Protein AF-A0A9W8HPH6-F1 (afdb_monomer)

Organism: NCBI:txid2761395

Mean predicted aligned error: 12.64 Å

pLDDT: mean 77.54, std 10.83, range [49.69, 93.5]

Nearest PDB structures (foldseek):
  8zah-assembly2_B  TM=8.962E-01  e=8.261E-02  Campylobacter jejuni
  8zak-assembly1_A  TM=8.681E-01  e=7.835E-02  Campylobacter jejuni
  8zak-assembly2_B  TM=8.992E-01  e=1.330E-01  Campylobacter jejuni
  8ts1-assembly1_A  TM=4.614E-01  e=6.340E-02  Homo sapiens
  6r2g-assembly1_A  TM=6.685E-01  e=5.550E-01  Human immunodeficiency virus 1

Solvent-accessible surface area (backbone atoms only — not comparable to full-atom values): 11015 Å² total; per-residue (Å²): 120,67,65,60,54,55,52,54,46,52,53,50,50,52,52,49,52,50,52,42,51,47,58,75,72,51,75,70,81,84,48,49,68,61,51,54,50,49,54,54,52,52,50,53,51,46,51,50,53,62,65,57,54,69,62,55,60,52,55,52,54,54,50,60,71,70,59,82,80,49,82,71,63,46,55,61,51,49,53,58,48,49,54,53,50,52,50,52,52,54,51,52,53,51,47,54,50,47,52,55,52,48,53,50,38,51,53,53,44,53,52,52,50,50,52,49,52,51,50,50,50,51,52,51,47,57,53,47,52,55,52,50,54,53,51,63,64,44,48,63,57,50,53,52,54,54,63,72,68,46,101,64,89,49,93,80,66,75,72,99,78,55,72,69,56,45,54,52,52,51,51,47,53,52,50,51,52,52,47,52,50,52,50,52,51,50,48,42,55,70,70,64,79,111

Foldseek 3Di:
DLVVLVVLLVVLLVLLVVLLVCLVPDQCPPQVVVSVVSLVVSVVSLVVSLVVLPVVLVVVVVVLVVPPDDDVVNVVSVVVSVVSVVSSVVSNVSSVVSVVSSVVSVVSNVVSVVVVVVVVVVVVVLVVLVVVLVVVLCVVVVVLCVVVVDPDDDPQNPDDDPPVSVVVVVVVSVVVSVVSSVVSVVVCVVVVSD

InterPro domains:
  IPR002523 Mg2+ transporter protein, CorA-like/Zinc transport protein ZntB [PF01544] (3-179)
  IPR045861 CorA, cytoplasmic domain [SSF143865] (3-114)

Radius of gyration: 38.71 Å; Cα contacts (8 Å, |Δi|>4): 65; chains: 1; bounding box: 70×37×113 Å

Sequence (194 aa):
ATDGLGEAMRAVDGEVREVDALVMALPAHQNADRLLQRIGVARRRILALWQLLPGKPDAVRELWRCATGSSEQIEELSHRLADVCDHLASLAALAAHCEMVLARAHANYLAQLSLNATRLNMRVRVFSNRWLVLVALMLPMHFITLAFGQNIVVPWNTHEEDRGRLAVAWLGIMGCLLGAFSLALLLARYLRFV

Structure (mmCIF, N/CA/C/O backbone):
data_AF-A0A9W8HPH6-F1
#
_entry.id   AF-A0A9W8HPH6-F1
#
loop_
_atom_site.group_PDB
_atom_site.id
_atom_site.type_symbol
_atom_site.label_atom_id
_atom_site.label_alt_id
_atom_site.label_comp_id
_atom_site.label_asym_id
_atom_site.label_entity_id
_atom_site.label_seq_id
_atom_site.pdbx_PDB_ins_code
_atom_site.Cartn_x
_atom_site.Cartn_y
_atom_site.Cartn_z
_atom_site.occupancy
_atom_site.B_iso_or_equiv
_atom_site.auth_seq_id
_atom_site.auth_comp_id
_atom_site.auth_asym_id
_atom_site.auth_atom_id
_atom_site.pdbx_PDB_model_num
ATOM 1 N N . ALA A 1 1 ? -28.326 0.839 31.499 1.00 51.53 1 ALA A N 1
ATOM 2 C CA . ALA A 1 1 ? -27.120 1.562 31.017 1.00 51.53 1 ALA A CA 1
ATOM 3 C C . ALA A 1 1 ? -26.047 0.610 30.474 1.00 51.53 1 ALA A C 1
ATOM 5 O O . ALA A 1 1 ? -25.388 0.953 29.501 1.00 51.53 1 ALA A O 1
ATOM 6 N N . THR A 1 2 ? -25.884 -0.578 31.062 1.00 58.09 2 THR A N 1
ATOM 7 C CA . THR A 1 2 ? -25.030 -1.677 30.569 1.00 58.09 2 THR A CA 1
ATOM 8 C C . THR A 1 2 ? -25.463 -2.228 29.206 1.00 58.09 2 THR A C 1
ATOM 10 O O . THR A 1 2 ? -24.599 -2.493 28.374 1.00 58.09 2 THR A O 1
ATOM 13 N N . ASP A 1 3 ? -26.768 -2.287 28.921 1.00 65.00 3 ASP A N 1
ATOM 14 C CA . ASP A 1 3 ? -27.282 -2.780 27.629 1.00 65.00 3 ASP A CA 1
ATOM 15 C C . ASP A 1 3 ? -26.784 -1.972 26.422 1.00 65.00 3 ASP A C 1
ATOM 17 O O . ASP A 1 3 ? -26.419 -2.545 25.395 1.00 65.00 3 ASP A O 1
ATOM 21 N N . GLY A 1 4 ? -26.657 -0.647 26.568 1.00 76.19 4 GLY A N 1
ATOM 22 C CA . GLY A 1 4 ? -26.121 0.220 25.511 1.00 76.19 4 GLY A CA 1
ATOM 23 C C . GLY A 1 4 ? -24.633 -0.018 25.229 1.00 76.19 4 GLY A C 1
ATOM 24 O O . GLY A 1 4 ? -24.178 0.174 24.104 1.00 76.19 4 GLY A O 1
ATOM 25 N N . LEU A 1 5 ? -23.871 -0.490 26.224 1.00 71.56 5 LEU A N 1
ATOM 26 C CA . LEU A 1 5 ? -22.466 -0.867 26.050 1.00 71.56 5 LEU A CA 1
ATOM 27 C C . LEU A 1 5 ? -22.349 -2.174 25.256 1.00 71.56 5 LEU A C 1
ATOM 29 O O . LEU A 1 5 ? -21.481 -2.300 24.395 1.00 71.56 5 LEU A O 1
ATOM 33 N N . GLY A 1 6 ? -23.254 -3.122 25.514 1.00 78.94 6 GLY A N 1
ATOM 34 C CA . GLY A 1 6 ? -23.345 -4.371 24.762 1.00 78.94 6 GLY A CA 1
ATOM 35 C C . GLY A 1 6 ? -23.735 -4.150 23.301 1.00 78.94 6 GLY A C 1
ATOM 36 O O . GLY A 1 6 ? -23.149 -4.760 22.409 1.00 78.94 6 GLY A O 1
ATOM 37 N N . GLU A 1 7 ? -24.678 -3.247 23.035 1.00 82.75 7 GLU A N 1
ATOM 38 C CA . GLU A 1 7 ? -25.075 -2.894 21.668 1.00 82.75 7 GLU A CA 1
ATOM 39 C C . GLU A 1 7 ? -23.958 -2.160 20.911 1.00 82.75 7 GLU A C 1
ATOM 41 O O . GLU A 1 7 ? -23.620 -2.545 19.789 1.00 82.75 7 GLU A O 1
ATOM 46 N N . ALA A 1 8 ? -23.298 -1.189 21.553 1.00 77.19 8 ALA A N 1
ATOM 47 C CA . ALA A 1 8 ? -22.132 -0.509 20.987 1.00 77.19 8 ALA A CA 1
ATOM 48 C C . ALA A 1 8 ? -20.983 -1.484 20.683 1.00 77.19 8 ALA A C 1
ATOM 50 O O . ALA A 1 8 ? -20.334 -1.380 19.644 1.00 77.19 8 ALA A O 1
ATOM 51 N N . MET A 1 9 ? -20.756 -2.465 21.559 1.00 78.12 9 MET A N 1
ATOM 52 C CA . MET A 1 9 ? -19.730 -3.482 21.360 1.00 78.12 9 MET A CA 1
ATOM 53 C C . MET A 1 9 ? -20.052 -4.410 20.180 1.00 78.12 9 MET A C 1
ATOM 55 O O . MET A 1 9 ? -19.173 -4.689 19.370 1.00 78.12 9 MET A O 1
ATOM 59 N N . ARG A 1 10 ? -21.308 -4.853 20.031 1.00 82.38 10 ARG A N 1
ATOM 60 C CA . ARG A 1 10 ? -21.727 -5.670 18.875 1.00 82.38 10 ARG A CA 1
ATOM 61 C C . ARG A 1 10 ? -21.599 -4.911 17.556 1.00 82.38 10 ARG A C 1
ATOM 63 O O . ARG A 1 10 ? -21.202 -5.502 16.555 1.00 82.38 10 ARG A O 1
ATOM 70 N N . ALA A 1 11 ? -21.896 -3.611 17.557 1.00 83.44 11 ALA A N 1
ATOM 71 C CA . ALA A 1 11 ? -21.682 -2.763 16.389 1.00 83.44 11 ALA A CA 1
ATOM 72 C C . ALA A 1 11 ? -20.192 -2.700 16.009 1.00 83.44 11 ALA A C 1
ATOM 74 O O . ALA A 1 11 ? -19.845 -2.861 14.840 1.00 83.44 11 ALA A O 1
ATOM 75 N N . VAL A 1 12 ? -19.306 -2.542 16.998 1.00 79.56 12 VAL A N 1
ATOM 76 C CA . VAL A 1 12 ? -17.851 -2.533 16.783 1.00 79.56 12 VAL A CA 1
ATOM 77 C C . VAL A 1 12 ? -17.328 -3.897 16.312 1.00 79.56 12 VAL A C 1
ATOM 79 O O . VAL A 1 12 ? -16.526 -3.937 15.384 1.00 79.56 12 VAL A O 1
ATOM 82 N N . ASP A 1 13 ? -17.805 -5.010 16.872 1.00 80.50 13 ASP A N 1
ATOM 83 C CA . ASP A 1 13 ? -17.456 -6.372 16.427 1.00 80.50 13 ASP A CA 1
ATOM 84 C C . ASP A 1 13 ? -17.864 -6.611 14.958 1.00 80.50 13 ASP A C 1
ATOM 86 O O . ASP A 1 13 ? -17.090 -7.147 14.162 1.00 80.50 13 ASP A O 1
ATOM 90 N N . GLY A 1 14 ? -19.049 -6.132 14.562 1.00 82.75 14 GLY A N 1
ATOM 91 C CA . GLY A 1 14 ? -19.503 -6.146 13.170 1.00 82.75 14 GLY A CA 1
ATOM 92 C C . GLY A 1 14 ? -18.582 -5.359 12.232 1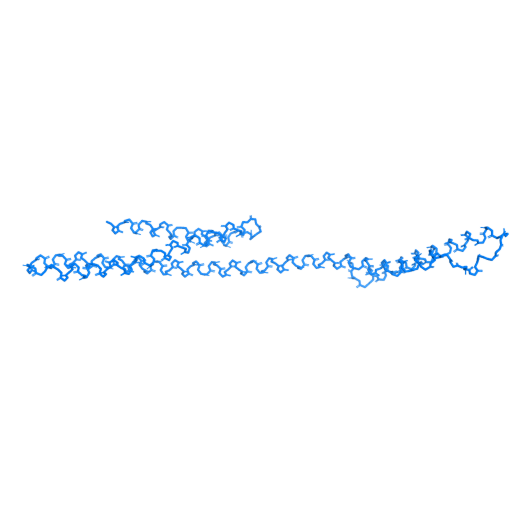.00 82.75 14 GLY A C 1
ATOM 93 O O . GLY A 1 14 ? -18.171 -5.879 11.194 1.00 82.75 14 GLY A O 1
ATOM 94 N N . GLU A 1 15 ? -18.197 -4.140 12.617 1.00 80.12 15 GLU A N 1
ATOM 95 C CA . GLU A 1 15 ? -17.267 -3.312 11.837 1.00 80.12 15 GLU A CA 1
ATOM 96 C C . GLU A 1 15 ? -15.873 -3.943 11.721 1.00 80.12 15 GLU A C 1
ATOM 98 O O . GLU A 1 15 ? -15.265 -3.902 10.651 1.00 80.12 15 GLU A O 1
ATOM 103 N N . VAL A 1 16 ? -15.357 -4.551 12.793 1.00 80.56 16 VAL A N 1
ATOM 104 C CA . VAL A 1 16 ? -14.044 -5.219 12.787 1.00 80.56 16 VAL A CA 1
ATOM 105 C C . VAL A 1 16 ? -14.044 -6.420 11.845 1.00 80.56 16 VAL A C 1
ATOM 107 O O . VAL A 1 16 ? -13.096 -6.582 11.073 1.00 80.56 16 VAL A O 1
ATOM 110 N N . ARG A 1 17 ? -15.113 -7.226 11.843 1.00 79.69 17 ARG A N 1
ATOM 111 C CA . ARG A 1 17 ? -15.261 -8.336 10.888 1.00 79.69 17 ARG A CA 1
ATOM 112 C C . ARG A 1 17 ? -15.381 -7.853 9.447 1.00 79.69 17 ARG A C 1
ATOM 114 O O . ARG A 1 17 ? -14.808 -8.471 8.554 1.00 79.69 17 ARG A O 1
ATOM 121 N N . GLU A 1 18 ? -16.086 -6.748 9.210 1.00 82.75 18 GLU A N 1
ATOM 122 C CA . GLU A 1 18 ? -16.172 -6.147 7.876 1.00 82.75 18 GLU A CA 1
ATOM 123 C C . GLU A 1 18 ? -14.789 -5.678 7.399 1.00 82.75 18 GLU A C 1
ATOM 125 O O . GLU A 1 18 ? -14.405 -5.935 6.260 1.00 82.75 18 GLU A O 1
ATOM 130 N N . VAL A 1 19 ? -14.006 -5.037 8.273 1.00 79.44 19 VAL A N 1
ATOM 131 C CA . VAL A 1 19 ? -12.631 -4.611 7.969 1.00 79.44 19 VAL A CA 1
ATOM 132 C C . VAL A 1 19 ? -11.732 -5.805 7.633 1.00 79.44 19 VAL A C 1
ATOM 134 O O . VAL A 1 19 ? -10.996 -5.735 6.649 1.00 79.44 19 VAL A O 1
ATOM 137 N N . ASP A 1 20 ? -11.807 -6.901 8.390 1.00 78.19 20 ASP A N 1
ATOM 138 C CA . ASP A 1 20 ? -11.024 -8.117 8.125 1.00 78.19 20 ASP A CA 1
ATOM 139 C C . ASP A 1 20 ? -11.407 -8.767 6.781 1.00 78.19 20 ASP A C 1
ATOM 141 O O . ASP A 1 20 ? -10.545 -9.073 5.951 1.00 78.19 20 ASP A O 1
ATOM 145 N N . ALA A 1 21 ? -12.709 -8.861 6.491 1.00 77.69 21 ALA A N 1
ATOM 146 C CA . ALA A 1 21 ? -13.209 -9.360 5.210 1.00 77.69 21 ALA A CA 1
ATOM 147 C C . ALA A 1 21 ? -12.771 -8.476 4.027 1.00 77.69 21 ALA A C 1
ATOM 149 O O . ALA A 1 21 ? -12.383 -8.986 2.974 1.00 77.69 21 ALA A O 1
ATOM 150 N N . LEU A 1 22 ? -12.780 -7.149 4.196 1.00 74.81 22 LEU A N 1
ATOM 151 C CA . LEU A 1 22 ? -12.329 -6.201 3.174 1.00 74.81 22 LEU A CA 1
ATOM 152 C C . LEU A 1 22 ? -10.825 -6.323 2.894 1.00 74.81 22 LEU A C 1
ATOM 154 O O . LEU A 1 22 ? -10.429 -6.233 1.732 1.00 74.81 22 LEU A O 1
ATOM 158 N N . VAL A 1 23 ? -9.996 -6.568 3.916 1.00 70.31 23 VAL A N 1
ATOM 159 C CA . VAL A 1 23 ? -8.553 -6.832 3.743 1.00 70.31 23 VAL A CA 1
ATOM 160 C C . VAL A 1 23 ? -8.313 -8.123 2.949 1.00 70.31 23 VAL A C 1
ATOM 162 O O . VAL A 1 23 ? -7.359 -8.194 2.174 1.00 70.31 23 VAL A O 1
ATOM 165 N N . MET A 1 24 ? -9.165 -9.142 3.101 1.00 69.25 24 MET A N 1
ATOM 166 C CA . MET A 1 24 ? -9.054 -10.386 2.327 1.00 69.25 24 MET A CA 1
ATOM 167 C C . MET A 1 24 ? -9.586 -10.265 0.892 1.00 69.25 24 MET A C 1
ATOM 169 O O . MET A 1 24 ? -9.041 -10.904 -0.007 1.00 69.25 24 MET A O 1
ATOM 173 N N . ALA A 1 25 ? -10.640 -9.477 0.668 1.00 64.44 25 ALA A N 1
ATOM 174 C CA . ALA A 1 25 ? -11.372 -9.472 -0.598 1.00 64.44 25 ALA A CA 1
ATOM 175 C C . ALA A 1 25 ? -10.929 -8.392 -1.601 1.00 64.44 25 ALA A C 1
ATOM 177 O O . ALA A 1 25 ? -11.118 -8.583 -2.805 1.00 64.44 25 ALA A O 1
ATOM 178 N N . LEU A 1 26 ? -10.374 -7.253 -1.160 1.00 59.69 26 LEU A N 1
ATOM 179 C CA . LEU A 1 26 ? -10.114 -6.127 -2.066 1.00 59.69 26 LEU A CA 1
ATOM 180 C C . LEU A 1 26 ? -8.654 -6.050 -2.542 1.00 59.69 26 LEU A C 1
ATOM 182 O O . LEU A 1 26 ? -7.737 -5.969 -1.725 1.00 59.69 26 LEU A O 1
ATOM 186 N N . PRO A 1 27 ? -8.405 -5.938 -3.862 1.00 60.31 27 PRO A N 1
ATOM 187 C CA . PRO A 1 27 ? -7.090 -5.564 -4.358 1.00 60.31 27 PRO A CA 1
ATOM 188 C C . PRO A 1 27 ? -6.753 -4.151 -3.861 1.00 60.31 27 PRO A C 1
ATOM 190 O O . PRO A 1 27 ? -7.467 -3.193 -4.162 1.00 60.31 27 PRO A O 1
ATOM 193 N N . ALA A 1 28 ? -5.645 -4.020 -3.123 1.00 61.03 28 ALA A N 1
ATOM 194 C CA . ALA A 1 28 ? -5.222 -2.817 -2.386 1.00 61.03 28 ALA A CA 1
ATOM 195 C C . ALA A 1 28 ? -5.112 -1.507 -3.205 1.00 61.03 28 ALA A C 1
ATOM 197 O O . ALA A 1 28 ? -4.816 -0.457 -2.652 1.00 61.03 28 ALA A O 1
ATOM 198 N N . HIS A 1 29 ? -5.321 -1.545 -4.519 1.00 58.72 29 HIS A N 1
ATOM 199 C CA . HIS A 1 29 ? -5.091 -0.431 -5.431 1.00 58.72 29 HIS A CA 1
ATOM 200 C C . HIS A 1 29 ? -6.158 0.676 -5.364 1.00 58.72 29 HIS A C 1
ATOM 202 O O . HIS A 1 29 ? -5.791 1.844 -5.447 1.00 58.72 29 HIS A O 1
ATOM 208 N N . GLN A 1 30 ? -7.451 0.354 -5.240 1.00 61.53 30 GLN A N 1
ATOM 209 C CA . GLN A 1 30 ? -8.504 1.369 -5.441 1.00 61.53 30 GLN A CA 1
ATOM 210 C C . GLN A 1 30 ? -8.981 2.057 -4.154 1.00 61.53 30 GLN A C 1
ATOM 212 O O . GLN A 1 30 ? -9.557 3.133 -4.235 1.00 61.53 30 GLN A O 1
ATOM 217 N N . ASN A 1 31 ? -8.739 1.476 -2.971 1.00 66.12 31 ASN A N 1
ATOM 218 C CA . ASN A 1 31 ? -9.319 1.961 -1.708 1.00 66.12 31 ASN A CA 1
ATOM 219 C C . ASN A 1 31 ? -8.338 1.954 -0.517 1.00 66.12 31 ASN A C 1
ATOM 221 O O . ASN A 1 31 ? -8.782 1.873 0.628 1.00 66.12 31 ASN A O 1
ATOM 225 N N . ALA A 1 32 ? -7.024 2.035 -0.764 1.00 70.88 32 ALA A N 1
ATOM 226 C CA . ALA A 1 32 ? -5.986 2.013 0.277 1.00 70.88 32 ALA A CA 1
ATOM 227 C C . ALA A 1 32 ? -6.245 3.035 1.400 1.00 70.88 32 ALA A C 1
ATOM 229 O O . ALA A 1 32 ? -6.303 2.671 2.576 1.00 70.88 32 ALA A O 1
ATOM 230 N N . ASP A 1 33 ? -6.498 4.292 1.031 1.00 76.69 33 ASP A N 1
ATOM 231 C CA . ASP A 1 33 ? -6.723 5.383 1.987 1.00 76.69 33 ASP A CA 1
ATOM 232 C C . ASP A 1 33 ? -8.011 5.187 2.793 1.00 76.69 33 ASP A C 1
ATOM 234 O O . ASP A 1 33 ? -8.040 5.376 4.011 1.00 76.69 33 ASP A O 1
ATOM 238 N N . ARG A 1 34 ? -9.079 4.725 2.131 1.00 80.56 34 ARG A N 1
ATOM 239 C CA . ARG A 1 34 ? -10.373 4.456 2.770 1.00 80.56 34 ARG A CA 1
ATOM 240 C C . ARG A 1 34 ? -10.287 3.291 3.756 1.00 80.56 34 ARG A C 1
ATOM 242 O O . ARG A 1 34 ? -10.909 3.338 4.818 1.00 80.56 34 ARG A O 1
ATOM 249 N N . LEU A 1 35 ? -9.519 2.254 3.421 1.00 80.12 35 LEU A N 1
ATOM 250 C CA . LEU A 1 35 ? -9.306 1.102 4.291 1.00 80.12 35 LEU A CA 1
ATOM 251 C C . LEU A 1 35 ? -8.465 1.483 5.515 1.00 80.12 35 LEU A C 1
ATOM 253 O O . LEU A 1 35 ? -8.840 1.146 6.636 1.00 80.12 35 LEU A O 1
ATOM 257 N N . LEU A 1 36 ? -7.394 2.260 5.323 1.00 80.31 36 LEU A N 1
ATOM 258 C CA . LEU A 1 36 ? -6.563 2.764 6.419 1.00 80.31 36 LEU A CA 1
ATOM 259 C C . LEU A 1 36 ? -7.369 3.650 7.379 1.00 80.31 36 LEU A C 1
ATOM 261 O O . LEU A 1 36 ? -7.274 3.510 8.601 1.00 80.31 36 LEU A O 1
ATOM 265 N N . GLN A 1 37 ? -8.217 4.525 6.830 1.00 84.44 37 GLN A N 1
ATOM 266 C CA . GLN A 1 37 ? -9.111 5.367 7.616 1.00 84.44 37 GLN A CA 1
ATOM 267 C C . GLN A 1 37 ? -10.110 4.527 8.423 1.00 84.44 37 GLN A C 1
ATOM 269 O O . GLN A 1 37 ? -10.303 4.796 9.610 1.00 84.44 37 GLN A O 1
ATOM 274 N N . ARG A 1 38 ? -10.710 3.490 7.819 1.00 81.00 38 ARG A N 1
ATOM 275 C CA . ARG A 1 38 ? -11.627 2.570 8.513 1.00 81.00 38 ARG A CA 1
ATOM 276 C C . ARG A 1 38 ? -10.940 1.797 9.638 1.00 81.00 38 ARG A C 1
ATOM 278 O O . ARG A 1 38 ? -11.471 1.786 10.745 1.00 81.00 38 ARG A O 1
ATOM 285 N N . ILE A 1 39 ? -9.744 1.250 9.403 1.00 84.88 39 ILE A N 1
ATOM 286 C CA . ILE A 1 39 ? -8.937 0.587 10.444 1.00 84.88 39 ILE A CA 1
ATOM 287 C C . ILE A 1 39 ? -8.663 1.557 11.605 1.00 84.88 39 ILE A C 1
ATOM 289 O O . ILE A 1 39 ? -8.847 1.207 12.770 1.00 84.88 39 ILE A O 1
ATOM 293 N N . GLY A 1 40 ? -8.280 2.803 11.305 1.00 83.25 40 GLY A N 1
ATOM 294 C CA . GLY A 1 40 ? -8.014 3.822 12.322 1.00 83.25 40 GLY A CA 1
ATOM 295 C C . GLY A 1 40 ? -9.253 4.245 13.121 1.00 83.25 40 GLY A C 1
ATOM 296 O O . GLY A 1 40 ? -9.159 4.493 14.323 1.00 83.25 40 GLY A O 1
ATOM 297 N N . VAL A 1 41 ? -10.425 4.331 12.483 1.00 86.25 41 VAL A N 1
ATOM 298 C CA . VAL A 1 41 ? -11.698 4.621 13.168 1.00 86.25 41 VAL A CA 1
ATOM 299 C C . VAL A 1 41 ? -12.120 3.455 14.061 1.00 86.25 41 VAL A C 1
ATOM 301 O O . VAL A 1 41 ? -12.435 3.700 15.225 1.00 86.25 41 VAL A O 1
ATOM 304 N N . ALA A 1 42 ?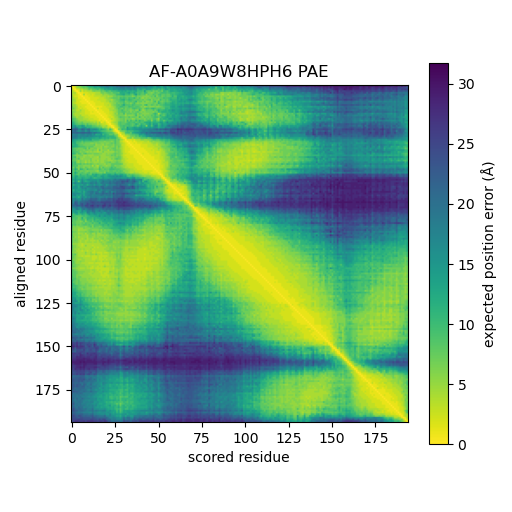 -12.060 2.216 13.565 1.00 82.69 42 ALA A N 1
ATOM 305 C CA . ALA A 1 42 ? -12.376 1.021 14.349 1.00 82.69 42 ALA A CA 1
ATOM 306 C C . ALA A 1 42 ? -11.482 0.927 15.595 1.00 82.69 42 ALA A C 1
ATOM 308 O O . ALA A 1 42 ? -11.985 0.810 16.710 1.00 82.69 42 ALA A O 1
ATOM 309 N N . ARG A 1 43 ? -10.167 1.127 15.431 1.00 84.19 43 ARG A N 1
ATOM 310 C CA . ARG A 1 43 ? -9.205 1.126 16.542 1.00 84.19 43 ARG A CA 1
ATOM 311 C C . ARG A 1 43 ? -9.534 2.178 17.602 1.00 84.19 43 ARG A C 1
ATOM 313 O O . ARG A 1 43 ? -9.561 1.876 18.787 1.00 84.19 43 ARG A O 1
ATOM 320 N N . ARG A 1 44 ? -9.841 3.416 17.198 1.00 85.81 44 ARG A N 1
ATOM 321 C CA . ARG A 1 44 ? -10.234 4.478 18.146 1.00 85.81 44 ARG A CA 1
ATOM 322 C C . ARG A 1 44 ? -11.490 4.119 18.941 1.00 85.81 44 ARG A C 1
ATOM 324 O O . ARG A 1 44 ? -11.560 4.444 20.121 1.00 85.81 44 ARG A O 1
ATOM 331 N N . ARG A 1 45 ? -12.464 3.454 18.313 1.00 82.44 45 ARG A N 1
ATOM 332 C CA . ARG A 1 45 ? -13.708 3.026 18.972 1.00 82.44 45 ARG A CA 1
ATOM 333 C C . ARG A 1 45 ? -13.466 1.899 19.970 1.00 82.44 45 ARG A C 1
ATOM 335 O O . ARG A 1 45 ? -13.965 1.985 21.088 1.00 82.44 45 ARG A O 1
ATOM 342 N N . ILE A 1 46 ? -12.668 0.897 19.601 1.00 83.38 46 ILE A N 1
ATOM 343 C CA . ILE A 1 46 ? -12.326 -0.203 20.507 1.00 83.38 46 ILE A CA 1
ATOM 344 C C . ILE A 1 46 ? -11.506 0.315 21.694 1.00 83.38 46 ILE A C 1
ATOM 346 O O . ILE A 1 46 ? -11.861 0.018 22.830 1.00 83.38 46 ILE A O 1
ATOM 350 N N . LEU A 1 47 ? -10.488 1.159 21.473 1.00 80.88 47 LEU A N 1
ATOM 351 C CA . LEU A 1 47 ? -9.725 1.775 22.566 1.00 80.88 47 LEU A CA 1
ATOM 352 C C . LEU A 1 47 ? -10.600 2.632 23.487 1.00 80.88 47 LEU A C 1
ATOM 354 O O . LEU A 1 47 ? -10.427 2.571 24.701 1.00 80.88 47 LEU A O 1
ATOM 358 N N . ALA A 1 48 ? -11.547 3.402 22.942 1.00 81.88 48 ALA A N 1
ATOM 359 C CA . ALA A 1 48 ? -12.479 4.180 23.756 1.00 81.88 48 ALA A CA 1
ATOM 360 C C . ALA A 1 48 ? -13.360 3.270 24.630 1.00 81.88 48 ALA A C 1
ATOM 362 O O . ALA A 1 48 ? -13.500 3.522 25.823 1.00 81.88 48 ALA A O 1
ATOM 363 N N . LEU A 1 49 ? -13.898 2.179 24.073 1.00 76.31 49 LEU A N 1
ATOM 364 C CA . LEU A 1 49 ? -14.624 1.160 24.842 1.00 76.31 49 LEU A CA 1
ATOM 365 C C . LEU A 1 49 ? -13.731 0.540 25.926 1.00 76.31 49 LEU A C 1
ATOM 367 O O . LEU A 1 49 ? -14.132 0.477 27.086 1.00 76.31 49 LEU A O 1
ATOM 371 N N . TRP A 1 50 ? -12.504 0.157 25.573 1.00 74.69 50 TRP A N 1
ATOM 372 C CA . TRP A 1 50 ? -11.547 -0.463 26.488 1.00 74.69 50 TRP A CA 1
ATOM 373 C C . TRP A 1 50 ? -11.146 0.466 27.642 1.00 74.69 50 TRP A C 1
ATOM 375 O O . TRP A 1 50 ? -10.992 0.007 28.766 1.00 74.69 50 TRP A O 1
ATOM 385 N N . GLN A 1 51 ? -11.033 1.775 27.396 1.00 78.06 51 GLN A N 1
ATOM 386 C CA . GLN A 1 51 ? -10.733 2.786 28.419 1.00 78.06 51 GLN A CA 1
ATOM 387 C C . GLN A 1 51 ? -11.941 3.138 29.302 1.00 78.06 51 GLN A C 1
ATOM 389 O O . GLN A 1 51 ? -11.765 3.495 30.464 1.00 78.06 51 GLN A O 1
ATOM 394 N N . LEU A 1 52 ? -13.167 3.028 28.782 1.00 72.56 52 LEU A N 1
ATOM 395 C CA . LEU A 1 52 ? -14.401 3.311 29.528 1.00 72.56 52 LEU A CA 1
ATOM 396 C C . LEU A 1 52 ? -14.854 2.150 30.427 1.00 72.56 52 LEU A C 1
ATOM 398 O O . LEU A 1 52 ? -15.628 2.373 31.361 1.00 72.56 52 LEU A O 1
ATOM 402 N N . LEU A 1 53 ? -14.404 0.925 30.147 1.00 70.31 53 LEU A N 1
ATOM 403 C CA . LEU A 1 53 ? -14.740 -0.270 30.923 1.00 70.31 53 LEU A CA 1
ATOM 404 C C . LEU A 1 53 ? -14.153 -0.308 32.349 1.00 70.31 53 LEU A C 1
ATOM 406 O O . LEU A 1 53 ? -14.926 -0.604 33.257 1.00 70.31 53 LEU A O 1
ATOM 410 N N . PRO A 1 54 ? -12.861 -0.009 32.604 1.00 65.12 54 PRO A N 1
ATOM 411 C CA . PRO A 1 54 ? -12.262 -0.176 33.932 1.00 65.12 54 PRO A CA 1
ATOM 412 C C . PRO A 1 54 ? -12.766 0.817 34.992 1.00 65.12 54 PRO A C 1
ATOM 414 O O . PRO A 1 54 ? -12.772 0.477 36.166 1.00 65.12 54 PRO A O 1
ATOM 417 N N . GLY A 1 55 ? -13.257 2.005 34.614 1.00 62.41 55 GLY A N 1
ATOM 418 C CA . GLY A 1 55 ? -13.723 3.013 35.586 1.00 62.41 55 GLY A CA 1
ATOM 419 C C . GLY A 1 55 ? -15.146 2.803 36.128 1.00 62.41 55 GLY A C 1
ATOM 420 O O . GLY A 1 55 ? -15.520 3.377 37.148 1.00 62.41 55 GLY A O 1
ATOM 421 N N . LYS A 1 56 ? -15.969 1.989 35.460 1.00 65.25 56 LYS A N 1
ATOM 422 C CA . LYS A 1 56 ? -17.351 1.696 35.881 1.00 65.25 56 LYS A CA 1
ATOM 423 C C . LYS A 1 56 ? -17.470 0.694 37.047 1.00 65.25 56 LYS A C 1
ATOM 425 O O . LYS A 1 56 ? -18.311 0.943 37.909 1.00 65.25 56 LYS A O 1
ATOM 430 N N . PRO A 1 57 ? -16.677 -0.392 37.127 1.00 60.28 57 PRO A N 1
ATOM 431 C CA . PRO A 1 57 ? -16.735 -1.319 38.258 1.00 60.28 57 PRO A CA 1
ATOM 432 C C . PRO A 1 57 ? -16.171 -0.723 39.559 1.00 60.28 57 PRO A C 1
ATOM 434 O O . PRO A 1 57 ? -16.671 -1.055 40.630 1.00 60.28 57 PRO A O 1
ATOM 437 N N . ASP A 1 58 ? -15.209 0.204 39.497 1.00 59.22 58 ASP A N 1
ATOM 438 C CA . ASP A 1 58 ? -14.678 0.869 40.699 1.00 59.22 58 ASP A CA 1
ATOM 439 C C . ASP A 1 58 ? -15.698 1.826 41.334 1.00 59.22 58 ASP A C 1
ATOM 441 O O . ASP A 1 58 ? -15.877 1.808 42.549 1.00 59.22 58 ASP A O 1
ATOM 445 N N . ALA A 1 59 ? -16.460 2.568 40.523 1.00 56.97 59 ALA A N 1
ATOM 446 C CA . ALA A 1 59 ? -17.572 3.392 41.008 1.00 56.97 59 ALA A CA 1
ATOM 447 C C . ALA A 1 59 ? -18.689 2.544 41.649 1.00 56.97 59 ALA A C 1
ATOM 449 O O . ALA A 1 59 ? -19.317 2.949 42.625 1.00 56.97 59 ALA A O 1
ATOM 450 N N . VAL A 1 60 ? -18.917 1.334 41.129 1.00 59.28 60 VAL A N 1
ATOM 451 C CA . VAL A 1 60 ? -19.835 0.348 41.717 1.00 59.28 60 VAL A CA 1
ATOM 452 C C . VAL A 1 60 ? -19.297 -0.185 43.052 1.00 59.28 60 VAL A C 1
ATOM 454 O O . VAL A 1 60 ? -20.059 -0.344 44.007 1.00 59.28 60 VAL A O 1
ATOM 457 N N . ARG A 1 61 ? -17.983 -0.409 43.154 1.00 62.81 61 ARG A N 1
ATOM 458 C CA . ARG A 1 61 ? -17.307 -0.842 44.384 1.00 62.81 61 ARG A CA 1
ATOM 459 C C . ARG A 1 61 ? -17.254 0.268 45.447 1.00 62.81 61 ARG A C 1
ATOM 461 O O . ARG A 1 61 ? -17.357 -0.026 46.635 1.00 62.81 61 ARG A O 1
ATOM 468 N N . GLU A 1 62 ? -17.161 1.535 45.051 1.00 62.19 62 GLU A N 1
ATOM 469 C CA . GLU A 1 62 ? -17.337 2.685 45.950 1.00 62.19 62 GLU A CA 1
ATOM 470 C C . GLU A 1 62 ? -18.786 2.825 46.431 1.00 62.19 62 GLU A C 1
ATOM 472 O O . GLU A 1 62 ? -19.013 3.061 47.619 1.00 62.19 62 GLU A O 1
ATOM 477 N N . LEU A 1 63 ? -19.770 2.596 45.553 1.00 57.66 63 LEU A N 1
ATOM 478 C CA . LEU A 1 63 ? -21.189 2.586 45.922 1.00 57.66 63 LEU A CA 1
ATOM 479 C C . LEU A 1 63 ? -21.499 1.475 46.942 1.00 57.66 63 LEU A C 1
ATOM 481 O O . LEU A 1 63 ? -22.237 1.701 47.900 1.00 57.66 63 LEU A O 1
ATOM 485 N N . TRP A 1 64 ? -20.858 0.309 46.793 1.00 58.44 64 TRP A N 1
ATOM 486 C CA . TRP A 1 64 ? -20.913 -0.806 47.746 1.00 58.44 64 TRP A CA 1
ATOM 487 C C . TRP A 1 64 ? -20.440 -0.397 49.148 1.00 58.44 64 TRP A C 1
ATOM 489 O O . TRP A 1 64 ? -21.045 -0.767 50.151 1.00 58.44 64 TRP A O 1
ATOM 499 N N . ARG A 1 65 ? -19.399 0.441 49.227 1.00 61.16 65 ARG A N 1
ATOM 500 C CA . ARG A 1 65 ? -18.848 0.945 50.494 1.00 61.16 65 ARG A CA 1
ATOM 501 C C . ARG A 1 65 ? -19.769 1.956 51.194 1.00 61.16 65 ARG A C 1
ATOM 503 O O . ARG A 1 65 ? -19.633 2.159 52.397 1.00 61.16 65 ARG A O 1
ATOM 510 N N . CYS A 1 66 ? -20.686 2.580 50.455 1.00 61.31 66 CYS A N 1
ATOM 511 C CA . CYS A 1 66 ? -21.659 3.550 50.966 1.00 61.31 66 CYS A CA 1
ATOM 512 C C . CYS A 1 66 ? -22.982 2.908 51.435 1.00 61.31 66 CYS A C 1
ATOM 514 O O . CYS A 1 66 ? -23.731 3.533 52.179 1.00 61.31 66 CYS A O 1
ATOM 516 N N . ALA A 1 67 ? -23.279 1.668 51.031 1.00 60.38 67 ALA A N 1
ATOM 517 C CA . ALA A 1 67 ? -24.563 0.997 51.272 1.00 60.38 67 ALA A CA 1
ATOM 518 C C . ALA A 1 67 ? -24.666 0.248 52.627 1.00 60.38 67 ALA A C 1
ATOM 520 O O . ALA A 1 67 ? -25.450 -0.688 52.768 1.00 60.38 67 ALA A O 1
ATOM 521 N N . THR A 1 68 ? -23.898 0.641 53.647 1.00 54.69 68 THR A N 1
ATOM 522 C CA . THR A 1 68 ? -23.700 -0.065 54.936 1.00 54.69 68 THR A CA 1
ATOM 523 C C . THR A 1 68 ? -24.896 -0.052 55.916 1.00 54.69 68 THR A C 1
ATOM 525 O O . THR A 1 68 ? -24.702 -0.107 57.128 1.00 54.69 68 THR A O 1
ATOM 528 N N . GLY A 1 69 ? -26.142 0.005 55.433 1.00 57.06 69 GLY A N 1
ATOM 529 C CA . GLY A 1 69 ? -27.327 0.235 56.273 1.00 57.06 69 GLY A CA 1
ATOM 530 C C . GLY A 1 69 ? -28.178 -0.983 56.665 1.00 57.06 69 GLY A C 1
ATOM 531 O O . GLY A 1 69 ? -28.881 -0.906 57.672 1.00 57.06 69 GLY A O 1
ATOM 532 N N . SER A 1 70 ? -28.208 -2.090 55.905 1.00 57.78 70 SER A N 1
ATOM 533 C CA . SER A 1 70 ? -29.194 -3.174 56.145 1.00 57.78 70 SER A CA 1
ATOM 534 C C . SER A 1 70 ? -28.765 -4.537 55.575 1.00 57.78 70 SER A C 1
ATOM 536 O O . SER A 1 70 ? -28.631 -4.682 54.367 1.00 57.78 70 SER A O 1
ATOM 538 N N . SER A 1 71 ? -28.597 -5.554 56.432 1.00 61.03 71 SER A N 1
ATOM 539 C CA . SER A 1 71 ? -28.036 -6.883 56.095 1.00 61.03 71 SER A CA 1
ATOM 540 C C . SER A 1 71 ? -28.747 -7.637 54.960 1.00 61.03 71 SER A C 1
ATOM 542 O O . SER A 1 71 ? -28.090 -8.350 54.212 1.00 61.03 71 SER A O 1
ATOM 544 N N . GLU A 1 72 ? -30.065 -7.497 54.827 1.00 64.38 72 GLU A N 1
ATOM 545 C CA . GLU A 1 72 ? -30.879 -8.263 53.864 1.00 64.38 72 GLU A CA 1
ATOM 546 C C . GLU A 1 72 ? -30.878 -7.620 52.462 1.00 64.38 72 GLU A C 1
ATOM 548 O O . GLU A 1 72 ? -30.833 -8.300 51.443 1.00 64.38 72 GLU A O 1
ATOM 553 N N . GLN A 1 73 ? -30.809 -6.286 52.397 1.00 61.91 73 GLN A N 1
ATOM 554 C CA . GLN A 1 73 ? -30.716 -5.536 51.137 1.00 61.91 73 GLN A CA 1
ATOM 555 C C . GLN A 1 73 ? -29.320 -5.625 50.499 1.00 61.91 73 GLN A C 1
ATOM 557 O O . GLN A 1 73 ? -29.170 -5.433 49.292 1.00 61.91 73 GLN A O 1
ATOM 562 N N . ILE A 1 74 ? -28.293 -5.932 51.300 1.00 67.25 74 ILE A N 1
ATOM 563 C CA . ILE A 1 74 ? -26.912 -6.099 50.835 1.00 67.25 74 ILE A CA 1
ATOM 564 C C . ILE A 1 74 ? -26.771 -7.363 49.979 1.00 67.25 74 ILE A C 1
ATOM 566 O O . ILE A 1 74 ? -26.050 -7.321 48.985 1.00 67.25 74 ILE A O 1
ATOM 570 N N . GLU A 1 75 ? -27.458 -8.459 50.313 1.00 71.75 75 GLU A N 1
ATOM 571 C CA . GLU A 1 75 ? -27.347 -9.721 49.571 1.00 71.75 75 GLU A CA 1
ATOM 572 C C . GLU A 1 75 ? -27.942 -9.599 48.159 1.00 71.75 75 GLU A C 1
ATOM 574 O O . GLU A 1 75 ? -27.255 -9.885 47.174 1.00 71.75 75 GLU A O 1
ATOM 579 N N . GLU A 1 76 ? -29.158 -9.057 48.032 1.00 71.81 76 GLU A N 1
ATOM 580 C CA . GLU A 1 76 ? -29.805 -8.859 46.728 1.00 71.81 76 GLU A CA 1
ATOM 581 C C . GLU A 1 76 ? -29.048 -7.836 45.861 1.00 71.81 76 GLU A C 1
ATOM 583 O O . GLU A 1 76 ? -28.864 -8.037 44.656 1.00 71.81 76 GLU A O 1
ATOM 588 N N . LEU A 1 77 ? -28.535 -6.759 46.468 1.00 72.69 77 LEU A N 1
ATOM 589 C CA . LEU A 1 77 ? -27.684 -5.794 45.773 1.00 72.69 77 LEU A CA 1
ATOM 590 C C . LEU A 1 77 ? -26.356 -6.428 45.337 1.00 72.69 77 LEU A C 1
ATOM 592 O O . LEU A 1 77 ? -25.902 -6.180 44.222 1.00 72.69 77 LEU A O 1
ATOM 596 N N . SER A 1 78 ? -25.742 -7.268 46.176 1.00 74.56 78 SER A N 1
ATOM 597 C CA . SER A 1 78 ? -24.482 -7.943 45.853 1.00 74.56 78 SER A CA 1
ATOM 598 C C . SER A 1 78 ? -24.619 -8.862 44.640 1.00 74.56 78 SER A C 1
ATOM 600 O O . SER A 1 78 ? -23.760 -8.829 43.760 1.00 74.56 78 SER A O 1
ATOM 602 N N . HIS A 1 79 ? -25.729 -9.600 44.539 1.00 76.44 79 HIS A N 1
ATOM 603 C CA . HIS A 1 79 ? -25.974 -10.493 43.414 1.00 76.44 79 HIS A CA 1
ATOM 604 C C . HIS A 1 79 ? -26.179 -9.709 42.110 1.00 76.44 79 HIS A C 1
ATOM 606 O O . HIS A 1 79 ? -25.552 -10.027 41.101 1.00 76.44 79 HIS A O 1
ATOM 612 N N . ARG A 1 80 ? -26.956 -8.616 42.139 1.00 70.00 80 ARG A N 1
ATOM 613 C CA . ARG A 1 80 ? -27.155 -7.749 40.962 1.00 70.00 80 ARG A CA 1
ATOM 614 C C . ARG A 1 80 ? -25.863 -7.073 40.496 1.00 70.00 80 ARG A C 1
ATOM 616 O O . ARG A 1 80 ? -25.676 -6.852 39.302 1.00 70.00 80 ARG A O 1
ATOM 623 N N . LEU A 1 81 ? -24.974 -6.715 41.421 1.00 74.56 81 LEU A N 1
ATOM 624 C CA . LEU A 1 81 ? -23.674 -6.131 41.086 1.00 74.56 81 LEU A CA 1
ATOM 625 C C . LEU A 1 81 ? -22.691 -7.174 40.547 1.00 74.56 81 LEU A C 1
ATOM 627 O O . LEU A 1 81 ? -21.910 -6.845 39.655 1.00 74.56 81 LEU A O 1
ATOM 631 N N . ALA A 1 82 ? -22.744 -8.410 41.048 1.00 78.56 82 ALA A N 1
ATOM 632 C CA . ALA A 1 82 ? -21.965 -9.519 40.507 1.00 78.56 82 ALA A CA 1
ATOM 633 C C . ALA A 1 82 ? -22.308 -9.759 39.027 1.00 78.56 82 ALA A C 1
ATOM 635 O O . ALA A 1 82 ? -21.400 -9.766 38.198 1.00 78.56 82 ALA A O 1
ATOM 636 N N . ASP A 1 83 ? -23.596 -9.790 38.672 1.00 81.06 83 ASP A N 1
ATOM 637 C CA . ASP A 1 83 ? -24.042 -9.944 37.279 1.00 81.06 83 ASP A CA 1
ATOM 638 C C . ASP A 1 83 ? -23.550 -8.799 36.374 1.00 81.06 83 ASP A C 1
ATOM 640 O O . ASP A 1 83 ? -23.103 -9.013 35.244 1.00 81.06 83 ASP A O 1
ATOM 644 N N . VAL A 1 84 ? -23.587 -7.555 36.869 1.00 79.94 84 VAL A N 1
ATOM 645 C CA . VAL A 1 84 ? -23.078 -6.385 36.132 1.00 79.94 84 VAL A CA 1
ATOM 646 C C . VAL A 1 84 ? -21.564 -6.471 35.925 1.00 79.94 84 VAL A C 1
ATOM 648 O O . VAL A 1 84 ? -21.075 -6.144 34.840 1.00 79.94 84 VAL A O 1
ATOM 651 N N . CYS A 1 85 ? -20.817 -6.912 36.938 1.00 78.56 85 CYS A N 1
ATOM 652 C CA . CYS A 1 85 ? -19.374 -7.119 36.848 1.00 78.56 85 CYS A CA 1
ATOM 653 C C . CYS A 1 85 ? -19.016 -8.231 35.854 1.00 78.56 85 CYS A C 1
ATOM 655 O O . CYS A 1 85 ? -18.128 -8.025 35.024 1.00 78.56 85 CYS A O 1
ATOM 657 N N . ASP A 1 86 ? -19.735 -9.352 35.866 1.00 81.69 86 ASP A N 1
ATOM 658 C CA . ASP A 1 86 ? -19.530 -10.456 34.922 1.00 81.69 86 ASP A CA 1
ATOM 659 C C . ASP A 1 86 ? -19.847 -10.035 33.481 1.00 81.69 86 ASP A C 1
ATOM 661 O O . ASP A 1 86 ? -19.086 -10.324 32.549 1.00 81.69 86 ASP A O 1
ATOM 665 N N . HIS A 1 87 ? -20.908 -9.247 33.279 1.00 81.25 87 HIS A N 1
ATOM 666 C CA . HIS A 1 87 ? -21.190 -8.655 31.974 1.00 81.25 87 HIS A CA 1
ATOM 667 C C . HIS A 1 87 ? -20.080 -7.711 31.505 1.00 81.25 87 HIS A C 1
ATOM 669 O O . HIS A 1 87 ? -19.645 -7.810 30.355 1.00 81.25 87 HIS A O 1
ATOM 675 N N . LEU A 1 88 ? -19.562 -6.837 32.369 1.00 80.81 88 LEU A N 1
ATOM 676 C CA . LEU A 1 88 ? -18.437 -5.962 32.023 1.00 80.81 88 LEU A CA 1
ATOM 677 C C . LEU A 1 88 ? -17.162 -6.759 31.709 1.00 80.81 88 LEU A C 1
ATOM 679 O O . LEU A 1 88 ? -16.467 -6.427 30.747 1.00 80.81 88 LEU A O 1
ATOM 683 N N . ALA A 1 89 ? -16.882 -7.832 32.452 1.00 82.12 89 ALA A N 1
ATOM 684 C CA . ALA A 1 89 ? -15.750 -8.719 32.194 1.00 82.12 89 ALA A CA 1
ATOM 685 C C . ALA A 1 89 ? -15.864 -9.402 30.819 1.00 82.12 89 ALA A C 1
ATOM 687 O O . ALA A 1 89 ? -14.898 -9.428 30.052 1.00 82.12 89 ALA A O 1
ATOM 688 N N . SER A 1 90 ? -17.060 -9.879 30.459 1.00 84.00 90 SER A N 1
ATOM 689 C CA . SER A 1 90 ? -17.313 -10.469 29.138 1.00 84.00 90 SER A CA 1
ATOM 690 C C . SER A 1 90 ? -17.135 -9.458 27.993 1.00 84.00 90 SER A C 1
ATOM 692 O O . SER A 1 90 ? -16.547 -9.783 26.959 1.00 84.00 90 SER A O 1
ATOM 694 N N . LEU A 1 91 ? -17.552 -8.200 28.192 1.00 81.56 91 LEU A N 1
ATOM 695 C CA . LEU A 1 91 ? -17.354 -7.120 27.222 1.00 81.56 91 LEU A CA 1
ATOM 696 C C . LEU A 1 91 ? -15.868 -6.754 27.082 1.00 81.56 91 LEU A C 1
ATOM 698 O O . LEU A 1 91 ? -15.403 -6.525 25.966 1.00 81.56 91 LEU A O 1
ATOM 702 N N . ALA A 1 92 ? -15.098 -6.764 28.174 1.00 83.00 92 ALA A N 1
ATOM 703 C CA . ALA A 1 92 ? -13.651 -6.537 28.129 1.00 83.00 92 ALA A CA 1
ATOM 704 C C . ALA A 1 92 ? -12.934 -7.608 27.295 1.00 83.00 92 ALA A C 1
ATOM 706 O O . ALA A 1 92 ? -12.077 -7.286 26.466 1.00 83.00 92 ALA A O 1
ATOM 707 N N . ALA A 1 93 ? -13.312 -8.876 27.481 1.00 85.81 93 ALA A N 1
ATOM 708 C CA . ALA A 1 93 ? -12.764 -9.992 26.720 1.00 85.81 93 ALA A CA 1
ATOM 709 C C . ALA A 1 93 ? -13.083 -9.873 25.219 1.00 85.81 93 ALA A C 1
ATOM 711 O O . ALA A 1 93 ? -12.203 -10.082 24.381 1.00 85.81 93 ALA A O 1
ATOM 712 N N . LEU A 1 94 ? -14.309 -9.468 24.865 1.00 84.69 94 LEU A N 1
ATOM 713 C CA . LEU A 1 94 ? -14.693 -9.256 23.468 1.00 84.69 94 LEU A CA 1
ATOM 714 C C . LEU A 1 94 ? -13.914 -8.098 22.822 1.00 84.69 94 LEU A C 1
ATOM 716 O O . LEU A 1 94 ? -13.444 -8.219 21.691 1.00 84.69 94 LEU A O 1
ATOM 720 N N . ALA A 1 95 ? -13.722 -6.997 23.551 1.00 84.88 95 ALA A N 1
ATOM 721 C CA . ALA A 1 95 ? -12.934 -5.859 23.087 1.00 84.88 95 ALA A CA 1
ATOM 722 C C . ALA A 1 95 ? -11.472 -6.251 22.809 1.00 84.88 95 ALA A C 1
ATOM 724 O O . ALA A 1 95 ? -10.910 -5.885 21.776 1.00 84.88 95 ALA A O 1
ATOM 725 N N . ALA A 1 96 ? -10.872 -7.046 23.703 1.00 86.50 96 ALA A N 1
ATOM 726 C CA . ALA A 1 96 ? -9.521 -7.572 23.521 1.00 86.50 96 ALA A CA 1
ATOM 727 C C . ALA A 1 96 ? -9.423 -8.493 22.291 1.00 86.50 96 ALA A C 1
ATOM 729 O O . ALA A 1 96 ? -8.456 -8.420 21.529 1.00 86.50 96 ALA A O 1
ATOM 730 N N . HIS A 1 97 ? -10.443 -9.323 22.052 1.00 88.38 97 HIS A N 1
ATOM 731 C CA . HIS A 1 97 ? -10.521 -10.144 20.846 1.00 88.38 97 HIS A CA 1
ATOM 732 C C . HIS A 1 97 ? -10.600 -9.290 19.570 1.00 88.38 97 HIS A C 1
ATOM 734 O O . HIS A 1 97 ? -9.882 -9.559 18.603 1.00 88.38 97 HIS A O 1
ATOM 740 N N . CYS A 1 98 ? -11.413 -8.230 19.581 1.00 86.25 98 CYS A N 1
ATOM 741 C CA . CYS A 1 98 ? -11.544 -7.301 18.459 1.00 86.25 98 CYS A CA 1
ATOM 742 C C . CYS A 1 98 ? -10.212 -6.608 18.128 1.00 86.25 98 CYS A C 1
ATOM 744 O O . CYS A 1 98 ? -9.830 -6.561 16.959 1.00 86.25 98 CYS A O 1
ATOM 746 N N . GLU A 1 99 ? -9.460 -6.143 19.134 1.00 87.75 99 GLU A N 1
ATOM 747 C CA . GLU A 1 99 ? -8.108 -5.593 18.930 1.00 87.75 99 GLU A CA 1
ATOM 748 C C . GLU A 1 99 ? -7.165 -6.615 18.278 1.00 87.75 99 GLU A C 1
ATOM 750 O O . GLU A 1 99 ? -6.428 -6.280 17.350 1.00 87.75 99 GLU A O 1
ATOM 755 N N . MET A 1 100 ? -7.200 -7.880 18.711 1.00 90.38 100 MET A N 1
ATOM 756 C CA . MET A 1 100 ? -6.348 -8.931 18.144 1.00 90.38 100 MET A CA 1
ATOM 757 C C . MET A 1 100 ? -6.670 -9.213 16.669 1.00 90.38 100 MET A C 1
ATOM 759 O O . MET A 1 100 ? -5.763 -9.442 15.862 1.00 90.38 100 MET A O 1
ATOM 763 N N . VAL A 1 101 ? -7.953 -9.244 16.302 1.00 87.94 101 VAL A N 1
ATOM 764 C CA . VAL A 1 101 ? -8.382 -9.407 14.903 1.00 87.94 101 VAL A CA 1
ATOM 765 C C . VAL A 1 101 ? -7.947 -8.195 14.082 1.00 87.94 101 VAL A C 1
ATOM 767 O O . VAL A 1 101 ? -7.298 -8.358 13.049 1.00 87.94 101 VAL A O 1
ATOM 770 N N . LEU A 1 102 ? -8.195 -6.983 14.581 1.00 88.06 102 LEU A N 1
ATOM 771 C CA . LEU A 1 102 ? -7.827 -5.747 13.897 1.00 88.06 102 LEU A CA 1
ATOM 772 C C . LEU A 1 102 ? -6.309 -5.623 13.686 1.00 88.06 102 LEU A C 1
ATOM 774 O O . LEU A 1 102 ? -5.861 -5.199 12.620 1.00 88.06 102 LEU A O 1
ATOM 778 N N . ALA A 1 103 ? -5.503 -6.037 14.667 1.00 88.88 103 ALA A N 1
ATOM 779 C CA . ALA A 1 103 ? -4.046 -6.053 14.565 1.00 88.88 103 ALA A CA 1
ATOM 780 C C . ALA A 1 103 ? -3.553 -7.011 13.467 1.00 88.88 103 ALA A C 1
ATOM 782 O O . ALA A 1 103 ? -2.656 -6.657 12.695 1.00 88.88 103 ALA A O 1
ATOM 783 N N . ARG A 1 104 ? -4.163 -8.200 13.354 1.00 88.81 104 ARG A N 1
ATOM 784 C CA . ARG A 1 104 ? -3.864 -9.162 12.280 1.00 88.81 104 ARG A CA 1
ATOM 785 C C . ARG A 1 104 ? -4.272 -8.626 10.910 1.00 88.81 104 ARG A C 1
ATOM 787 O O . ARG A 1 104 ? -3.464 -8.678 9.985 1.00 88.81 104 ARG A O 1
ATOM 794 N N . ALA A 1 105 ? -5.466 -8.048 10.794 1.00 85.56 105 ALA A N 1
ATOM 795 C CA . ALA A 1 105 ? -5.938 -7.418 9.563 1.00 85.56 105 ALA A CA 1
ATOM 796 C C . ALA A 1 105 ? -4.990 -6.290 9.106 1.00 85.56 105 ALA A C 1
ATOM 798 O O . ALA A 1 105 ? -4.611 -6.220 7.938 1.00 85.56 105 ALA A O 1
ATOM 799 N N . HIS A 1 106 ? -4.522 -5.452 10.037 1.00 88.25 106 HIS A N 1
ATOM 800 C CA . HIS A 1 106 ? -3.556 -4.390 9.749 1.00 88.25 106 HIS A CA 1
ATOM 801 C C . HIS A 1 106 ? -2.199 -4.933 9.264 1.00 88.25 106 HIS A C 1
ATOM 803 O O . HIS A 1 106 ? -1.657 -4.435 8.276 1.00 88.25 106 HIS A O 1
ATOM 809 N N . ALA A 1 107 ? -1.663 -5.978 9.905 1.00 89.81 107 ALA A N 1
ATOM 810 C CA . ALA A 1 107 ? -0.420 -6.621 9.470 1.00 89.81 107 ALA A CA 1
ATOM 811 C C . ALA A 1 107 ? -0.549 -7.239 8.064 1.00 89.81 107 ALA A C 1
ATOM 813 O O . ALA A 1 107 ? 0.320 -7.038 7.212 1.00 89.81 107 ALA A O 1
ATOM 814 N N . ASN A 1 108 ? -1.663 -7.925 7.795 1.00 86.44 108 ASN A N 1
ATOM 815 C CA . ASN A 1 108 ? -1.965 -8.502 6.486 1.00 86.44 108 ASN A CA 1
ATOM 816 C C . ASN A 1 108 ? -2.080 -7.425 5.400 1.00 86.44 108 ASN A C 1
ATOM 818 O O . ASN A 1 108 ? -1.540 -7.590 4.304 1.00 86.44 108 ASN A O 1
ATOM 822 N N . TYR A 1 109 ? -2.720 -6.296 5.708 1.00 86.44 109 TYR A N 1
ATOM 823 C CA . TYR A 1 109 ? -2.820 -5.166 4.789 1.00 86.44 109 TYR A CA 1
ATOM 824 C C . TYR A 1 109 ? -1.446 -4.578 4.433 1.00 86.44 109 TYR A C 1
ATOM 826 O O . TYR A 1 109 ? -1.145 -4.383 3.254 1.00 86.44 109 TYR A O 1
ATOM 834 N N . LEU A 1 110 ? -0.574 -4.347 5.423 1.00 88.12 110 LEU A N 1
ATOM 835 C CA . LEU A 1 110 ? 0.784 -3.849 5.174 1.00 88.12 110 LEU A CA 1
ATOM 836 C C . LEU A 1 110 ? 1.605 -4.820 4.315 1.00 88.12 110 LEU A C 1
ATOM 838 O O . LEU A 1 110 ? 2.329 -4.388 3.414 1.00 88.12 110 LEU A O 1
ATOM 842 N N . ALA A 1 111 ? 1.461 -6.128 4.545 1.00 89.00 111 ALA A N 1
ATOM 843 C CA . ALA A 1 111 ? 2.101 -7.147 3.720 1.00 89.00 111 ALA A CA 1
ATOM 844 C C . ALA A 1 111 ? 1.615 -7.080 2.262 1.00 89.00 111 ALA A C 1
ATOM 846 O O . ALA A 1 111 ? 2.429 -7.072 1.336 1.00 89.00 111 ALA A O 1
ATOM 847 N N . GLN A 1 112 ? 0.304 -6.956 2.036 1.00 86.25 112 GLN A N 1
ATOM 848 C CA . GLN A 1 112 ? -0.249 -6.787 0.690 1.00 86.25 112 GLN A CA 1
ATOM 849 C C . GLN A 1 112 ? 0.230 -5.493 0.022 1.00 86.25 112 GLN A C 1
ATOM 851 O O . GLN A 1 112 ? 0.571 -5.502 -1.163 1.00 86.25 112 GLN A O 1
ATOM 856 N N . LEU A 1 113 ? 0.289 -4.388 0.766 1.00 87.00 113 LEU A N 1
ATOM 857 C CA . LEU A 1 113 ? 0.782 -3.108 0.264 1.00 87.00 113 LEU A CA 1
ATOM 858 C C . LEU A 1 113 ? 2.247 -3.217 -0.182 1.00 87.00 113 LEU A C 1
ATOM 860 O O . LEU A 1 113 ? 2.579 -2.801 -1.290 1.00 87.00 113 LEU A O 1
ATOM 864 N N . SER A 1 114 ? 3.100 -3.843 0.632 1.00 89.88 114 SER A N 1
ATOM 865 C CA . SER A 1 114 ? 4.506 -4.127 0.311 1.00 89.88 114 SER A CA 1
ATOM 866 C C . SER A 1 114 ? 4.658 -4.996 -0.944 1.00 89.88 114 SER A C 1
ATOM 868 O O . SER A 1 114 ? 5.447 -4.679 -1.843 1.00 89.88 114 SER A O 1
ATOM 870 N N . LEU A 1 115 ? 3.862 -6.065 -1.059 1.00 89.69 115 LEU A N 1
ATOM 871 C CA . LEU A 1 115 ? 3.864 -6.929 -2.240 1.00 89.69 115 LEU A CA 1
ATOM 872 C C . LEU A 1 115 ? 3.436 -6.165 -3.493 1.00 89.69 115 LEU A C 1
ATOM 874 O O . LEU A 1 115 ? 4.054 -6.307 -4.549 1.00 89.69 115 LEU A O 1
ATOM 878 N N . ASN A 1 116 ? 2.408 -5.327 -3.388 1.00 87.44 116 ASN A N 1
ATOM 879 C CA . ASN A 1 116 ? 1.932 -4.523 -4.506 1.00 87.44 116 ASN A CA 1
ATOM 880 C C . ASN A 1 116 ? 2.940 -3.441 -4.903 1.00 87.44 116 ASN A C 1
ATOM 882 O O . ASN A 1 116 ? 3.207 -3.287 -6.092 1.00 87.44 116 ASN A O 1
ATOM 886 N N . ALA A 1 117 ? 3.571 -2.764 -3.942 1.00 87.38 117 ALA A N 1
ATOM 887 C CA . ALA A 1 117 ? 4.652 -1.819 -4.209 1.00 87.38 117 ALA A CA 1
ATOM 888 C C . ALA A 1 117 ? 5.825 -2.507 -4.923 1.00 87.38 117 ALA A C 1
ATOM 890 O O . ALA A 1 117 ? 6.316 -2.021 -5.941 1.00 87.38 117 ALA A O 1
ATOM 891 N N . THR A 1 118 ? 6.221 -3.694 -4.457 1.00 92.31 118 THR A N 1
ATOM 892 C CA . THR A 1 118 ? 7.259 -4.511 -5.099 1.00 92.31 118 THR A CA 1
ATOM 893 C C . THR A 1 118 ? 6.871 -4.902 -6.527 1.00 92.31 118 THR A C 1
ATOM 895 O O . THR A 1 118 ? 7.677 -4.753 -7.445 1.00 92.31 118 THR A O 1
ATOM 898 N N . ARG A 1 119 ? 5.625 -5.334 -6.758 1.00 91.25 119 ARG A N 1
ATOM 899 C CA . ARG A 1 119 ? 5.110 -5.671 -8.099 1.00 91.25 119 ARG A CA 1
ATOM 900 C C . ARG A 1 119 ? 5.091 -4.467 -9.041 1.00 91.25 119 ARG A C 1
ATOM 902 O 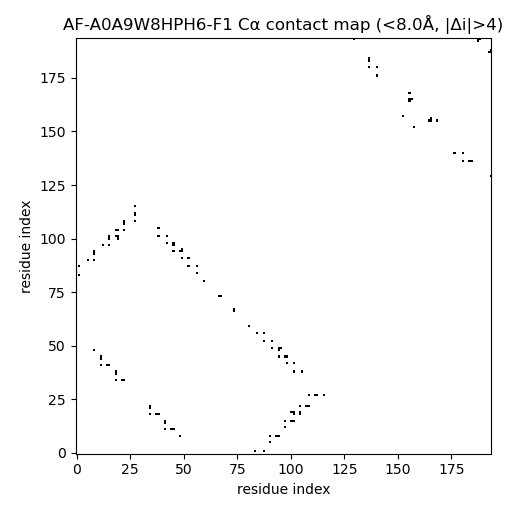O . ARG A 1 119 ? 5.486 -4.600 -10.200 1.00 91.25 119 ARG A O 1
ATOM 909 N N . LEU A 1 120 ? 4.655 -3.300 -8.563 1.00 89.88 120 LEU A N 1
ATOM 910 C CA . LEU A 1 120 ? 4.676 -2.055 -9.335 1.00 89.88 120 LEU A CA 1
ATOM 911 C C . LEU A 1 120 ? 6.112 -1.663 -9.691 1.00 89.88 120 LEU A C 1
ATOM 913 O O . LEU A 1 120 ? 6.397 -1.390 -10.854 1.00 89.88 120 L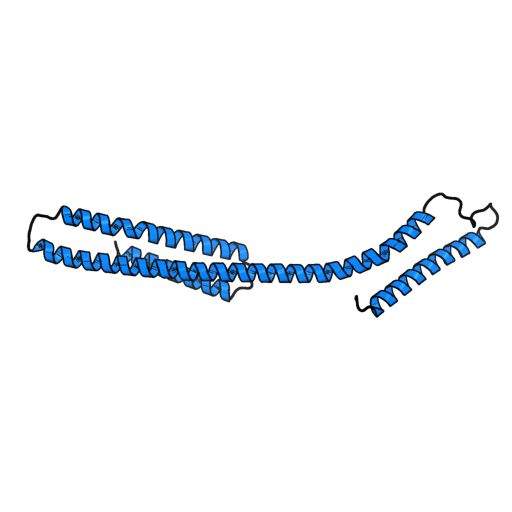EU A O 1
ATOM 917 N N . ASN A 1 121 ? 7.033 -1.741 -8.731 1.00 92.50 121 ASN A N 1
ATOM 918 C CA . ASN A 1 121 ? 8.452 -1.487 -8.964 1.00 92.50 121 ASN A CA 1
ATOM 919 C C . ASN A 1 121 ? 9.051 -2.454 -9.988 1.00 92.50 121 ASN A C 1
ATOM 921 O O . ASN A 1 121 ? 9.777 -2.020 -10.877 1.00 92.50 121 ASN A O 1
ATOM 925 N N . MET A 1 122 ? 8.730 -3.748 -9.921 1.00 92.50 122 MET A N 1
ATOM 926 C CA . MET A 1 122 ? 9.158 -4.721 -10.931 1.00 92.50 122 MET A CA 1
ATOM 927 C C . MET A 1 122 ? 8.621 -4.360 -12.321 1.00 92.50 122 MET A C 1
ATOM 929 O O . MET A 1 122 ? 9.381 -4.367 -13.287 1.00 92.50 122 MET A O 1
ATOM 933 N N . ARG A 1 123 ? 7.343 -3.978 -12.433 1.00 92.62 123 ARG A N 1
ATOM 934 C CA . ARG A 1 123 ? 6.741 -3.550 -13.706 1.00 92.62 123 ARG A CA 1
ATOM 935 C C . ARG A 1 123 ? 7.424 -2.304 -14.274 1.00 92.62 123 ARG A C 1
ATOM 937 O O . ARG A 1 123 ? 7.773 -2.291 -15.453 1.00 92.62 123 ARG A O 1
ATOM 944 N N . VAL A 1 124 ? 7.651 -1.289 -13.440 1.00 93.50 124 VAL A N 1
ATOM 945 C CA . VAL A 1 124 ? 8.366 -0.064 -13.828 1.00 93.50 124 VAL A CA 1
ATOM 946 C C . VAL A 1 124 ? 9.805 -0.379 -14.222 1.00 93.50 124 VAL A C 1
ATOM 948 O O . VAL A 1 124 ? 10.279 0.152 -15.216 1.00 93.50 124 VAL A O 1
ATOM 951 N N . ARG A 1 125 ? 10.492 -1.280 -13.512 1.00 91.12 125 ARG A N 1
ATOM 952 C CA . ARG A 1 125 ? 11.853 -1.715 -13.861 1.00 91.12 125 ARG A CA 1
ATOM 953 C C . ARG A 1 125 ? 11.910 -2.411 -15.214 1.00 91.12 125 ARG A C 1
ATOM 955 O O . ARG A 1 125 ? 12.794 -2.095 -15.996 1.00 91.12 125 ARG A O 1
ATOM 962 N N . VAL A 1 126 ? 10.972 -3.309 -15.518 1.00 90.81 126 VAL A N 1
ATOM 963 C CA . VAL A 1 126 ? 10.911 -3.971 -1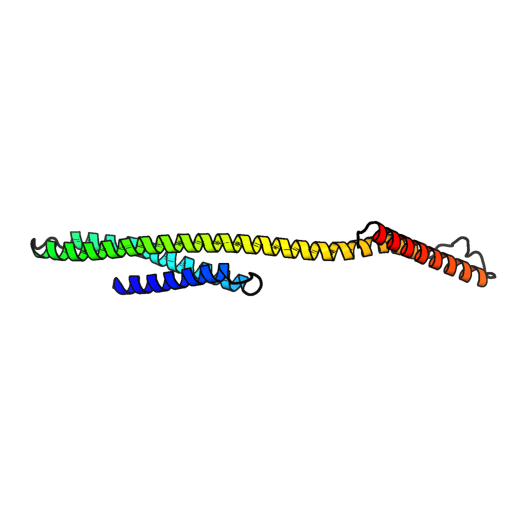6.834 1.00 90.81 126 VAL A CA 1
ATOM 964 C C . VAL A 1 126 ? 10.689 -2.946 -17.946 1.00 90.81 126 VAL A C 1
ATOM 966 O O . VAL A 1 126 ? 11.368 -2.994 -18.969 1.00 90.81 126 VAL A O 1
ATOM 969 N N . PHE A 1 127 ? 9.777 -1.995 -17.740 1.00 91.31 127 PHE A N 1
ATOM 970 C CA . PHE A 1 127 ? 9.549 -0.910 -18.692 1.00 91.31 127 PHE A CA 1
ATOM 971 C C . PHE A 1 127 ? 10.790 -0.021 -18.848 1.00 91.31 127 PHE A C 1
ATOM 973 O O . PHE A 1 127 ? 11.261 0.189 -19.961 1.00 91.31 127 PHE A O 1
ATOM 980 N N . SER A 1 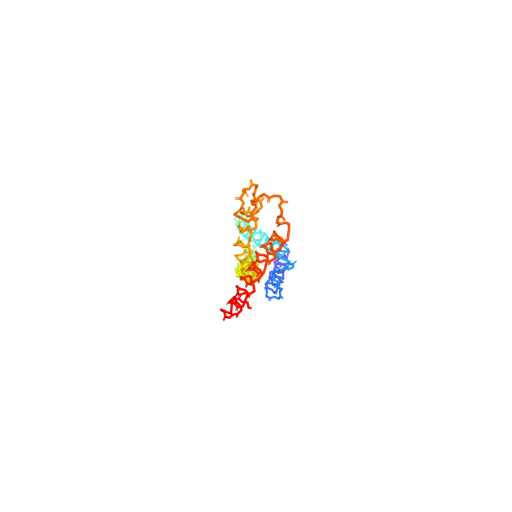128 ? 11.356 0.442 -17.734 1.00 91.75 128 SER A N 1
ATOM 981 C CA . SER A 1 128 ? 12.542 1.297 -17.694 1.00 91.75 128 SER A CA 1
ATOM 982 C C . SER A 1 128 ? 13.743 0.627 -18.355 1.00 91.75 128 SER A C 1
ATOM 984 O O . SER A 1 128 ? 14.412 1.259 -19.159 1.00 91.75 128 SER A O 1
ATOM 986 N N . ASN A 1 129 ? 13.961 -0.672 -18.129 1.00 89.06 129 ASN A N 1
ATOM 987 C CA . ASN A 1 129 ? 15.043 -1.421 -18.765 1.00 89.06 129 ASN A CA 1
ATOM 988 C C . ASN A 1 129 ? 14.935 -1.401 -20.298 1.00 89.06 129 ASN A C 1
ATOM 990 O O . ASN A 1 129 ? 15.930 -1.181 -20.980 1.00 89.06 129 ASN A O 1
ATOM 994 N N . ARG A 1 130 ? 13.722 -1.553 -20.850 1.00 86.31 130 ARG A N 1
ATOM 995 C CA . ARG A 1 130 ? 13.506 -1.475 -22.306 1.00 86.31 130 ARG A CA 1
ATOM 996 C C . ARG A 1 130 ? 13.857 -0.095 -22.867 1.00 86.31 130 ARG A C 1
ATOM 998 O O . ARG A 1 130 ? 14.500 -0.007 -23.907 1.00 86.31 130 ARG A O 1
ATOM 1005 N N . TRP A 1 131 ? 13.474 0.975 -22.173 1.00 90.75 131 TRP A N 1
ATOM 1006 C CA . TRP A 1 131 ? 13.815 2.342 -22.579 1.00 90.75 131 TRP A CA 1
ATOM 1007 C C . TRP A 1 131 ? 15.296 2.662 -22.396 1.00 90.75 131 TRP A C 1
ATOM 1009 O O . TRP A 1 131 ? 15.902 3.278 -23.267 1.00 90.75 131 TRP A O 1
ATOM 1019 N N . LEU A 1 132 ? 15.896 2.214 -21.297 1.00 90.19 132 LEU A N 1
ATOM 1020 C CA . LEU A 1 132 ? 17.301 2.445 -20.991 1.00 90.19 132 LEU A CA 1
ATOM 1021 C C . LEU A 1 132 ? 18.211 1.802 -22.043 1.00 90.19 132 LEU A C 1
ATOM 1023 O O . LEU A 1 132 ? 19.184 2.425 -22.458 1.00 90.19 132 LEU A O 1
ATOM 1027 N N . VAL A 1 133 ? 17.863 0.605 -22.528 1.00 87.44 133 VAL A N 1
ATOM 1028 C CA . VAL A 1 133 ? 18.570 -0.043 -23.645 1.00 87.44 133 VAL A CA 1
ATOM 1029 C C . VAL A 1 133 ? 18.515 0.823 -24.909 1.00 87.44 133 VAL A C 1
ATOM 1031 O O . VAL A 1 133 ? 19.541 1.011 -25.556 1.00 87.44 133 VAL A O 1
ATOM 1034 N N . LEU A 1 134 ? 17.363 1.418 -25.241 1.00 85.62 134 LEU A N 1
ATOM 1035 C CA . LEU A 1 134 ? 17.255 2.333 -26.388 1.00 85.62 134 LEU A CA 1
ATOM 1036 C C . LEU A 1 134 ? 18.107 3.595 -26.204 1.00 85.62 134 LEU A C 1
ATOM 1038 O O . LEU A 1 134 ? 18.804 4.002 -27.130 1.00 85.62 134 LEU A O 1
ATOM 1042 N N . VAL A 1 135 ? 18.095 4.191 -25.010 1.00 89.88 135 VAL A N 1
ATOM 1043 C CA . VAL A 1 135 ? 18.920 5.369 -24.691 1.00 89.88 135 VAL A CA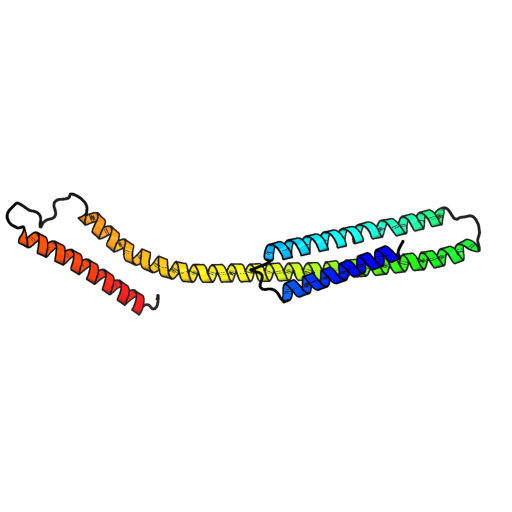 1
ATOM 1044 C C . VAL A 1 135 ? 20.411 5.043 -24.807 1.00 89.88 135 VAL A C 1
ATOM 1046 O O . VAL A 1 135 ? 21.158 5.806 -25.417 1.00 89.88 135 VAL A O 1
ATOM 1049 N N . ALA A 1 136 ? 20.843 3.891 -24.291 1.00 88.31 136 ALA A N 1
ATOM 1050 C CA . ALA A 1 136 ? 22.227 3.437 -24.397 1.00 88.31 136 ALA A CA 1
ATOM 1051 C C . ALA A 1 136 ? 22.665 3.235 -25.860 1.00 88.31 136 ALA A C 1
ATOM 1053 O O . ALA A 1 136 ? 23.795 3.571 -26.209 1.00 88.31 136 ALA A O 1
ATOM 1054 N N . LEU A 1 137 ? 21.766 2.752 -26.729 1.00 85.25 137 LEU A N 1
ATOM 1055 C CA . LEU A 1 137 ? 22.015 2.625 -28.171 1.00 85.25 137 LEU A CA 1
ATOM 1056 C C . LEU A 1 137 ? 22.073 3.981 -28.895 1.00 85.25 137 LEU A C 1
ATOM 1058 O O . LEU A 1 137 ? 22.824 4.134 -29.857 1.00 85.25 137 LEU A O 1
ATOM 1062 N N . MET A 1 138 ? 21.300 4.971 -28.444 1.00 85.62 138 MET A N 1
ATOM 1063 C CA . MET A 1 138 ? 21.274 6.314 -29.038 1.00 85.62 138 MET A CA 1
ATOM 1064 C C . MET A 1 138 ? 22.495 7.161 -28.650 1.00 85.62 138 MET A C 1
ATOM 1066 O O . MET A 1 138 ? 22.912 8.021 -29.422 1.00 85.62 138 MET A O 1
ATOM 1070 N N . LEU A 1 139 ? 23.096 6.926 -27.481 1.00 89.50 139 LEU A N 1
ATOM 1071 C CA . LEU A 1 139 ? 24.202 7.729 -26.948 1.00 89.50 139 LEU A CA 1
ATOM 1072 C C . LEU A 1 139 ? 25.445 7.828 -27.870 1.00 89.50 139 LEU A C 1
ATOM 1074 O O . LEU A 1 139 ? 25.893 8.949 -28.125 1.00 89.50 139 LEU A O 1
ATOM 1078 N N . PRO A 1 140 ? 26.004 6.729 -28.423 1.00 85.81 140 PRO A N 1
ATOM 1079 C CA . PRO A 1 140 ? 27.146 6.817 -29.339 1.00 85.81 140 PRO A CA 1
ATOM 1080 C C . PRO A 1 140 ? 26.781 7.498 -30.663 1.00 85.81 140 PRO A C 1
ATOM 1082 O O . PRO A 1 140 ? 27.575 8.265 -31.203 1.00 85.81 140 PRO A O 1
ATOM 1085 N N . MET A 1 141 ? 25.560 7.273 -31.162 1.00 84.88 141 MET A N 1
ATOM 1086 C CA . MET A 1 141 ? 25.048 7.961 -32.348 1.00 84.88 141 MET A CA 1
ATOM 1087 C C . MET A 1 141 ? 24.985 9.472 -32.103 1.00 84.88 141 MET A C 1
ATOM 1089 O O . MET A 1 141 ? 25.439 10.253 -32.938 1.00 84.88 141 MET A O 1
ATOM 1093 N N . HIS A 1 142 ? 24.494 9.878 -30.931 1.00 87.56 142 HIS A N 1
ATOM 1094 C CA . HIS A 1 142 ? 24.406 11.279 -30.547 1.00 87.56 142 HIS A CA 1
ATOM 1095 C C . HIS A 1 142 ? 25.790 11.940 -30.519 1.00 87.56 142 HIS A C 1
ATOM 1097 O O . HIS A 1 142 ? 25.980 12.998 -31.120 1.00 87.56 142 HIS A O 1
ATOM 1103 N N . PHE A 1 143 ? 26.785 11.276 -29.924 1.00 87.69 143 PHE A N 1
ATOM 1104 C CA . PHE A 1 143 ? 28.164 11.767 -29.885 1.00 87.69 143 PHE A CA 1
ATOM 1105 C C . PHE A 1 143 ? 28.758 11.996 -31.284 1.00 87.69 143 PHE A C 1
ATOM 1107 O O . PHE A 1 143 ? 29.351 13.043 -31.539 1.00 87.69 143 PHE A O 1
ATOM 1114 N N . ILE A 1 144 ? 28.547 11.061 -32.216 1.00 83.69 144 ILE A N 1
ATOM 1115 C CA . ILE A 1 144 ? 29.033 11.186 -33.598 1.00 83.69 144 ILE A CA 1
ATOM 1116 C C . ILE A 1 144 ? 28.379 12.389 -34.289 1.00 83.69 144 ILE A C 1
ATOM 1118 O O . ILE A 1 144 ? 29.070 13.208 -34.892 1.00 83.69 144 ILE A O 1
ATOM 1122 N N . THR A 1 145 ? 27.058 12.545 -34.161 1.00 83.62 145 THR A N 1
ATOM 1123 C CA . THR A 1 145 ? 26.349 13.687 -34.761 1.00 83.62 145 THR A CA 1
ATOM 1124 C C . THR A 1 145 ? 26.783 15.030 -34.173 1.00 83.62 145 THR A C 1
ATOM 1126 O O . THR A 1 145 ? 26.881 16.010 -34.905 1.00 83.62 145 THR A O 1
ATOM 1129 N N . LEU A 1 146 ? 27.113 15.071 -32.879 1.00 86.69 146 LEU A N 1
ATOM 1130 C CA . LEU A 1 146 ? 27.645 16.258 -32.211 1.00 86.69 146 LEU A CA 1
ATOM 1131 C C . LEU A 1 146 ? 29.046 16.617 -32.709 1.00 86.69 146 LEU A C 1
ATOM 1133 O O . LEU A 1 146 ? 29.301 17.793 -32.951 1.00 86.69 146 LEU A O 1
ATOM 1137 N N . ALA A 1 147 ? 29.927 15.626 -32.884 1.00 83.94 147 ALA A N 1
ATOM 1138 C CA . ALA A 1 147 ? 31.296 15.828 -33.357 1.00 83.94 147 ALA A CA 1
ATOM 1139 C C . ALA A 1 147 ? 31.342 16.365 -34.798 1.00 83.94 147 ALA A C 1
ATOM 1141 O O . ALA A 1 147 ? 32.083 17.304 -35.080 1.00 83.94 147 ALA A O 1
ATOM 1142 N N . PHE A 1 148 ? 30.508 15.823 -35.692 1.00 77.19 148 PHE A N 1
ATOM 1143 C CA . PHE A 1 148 ? 30.387 16.306 -37.074 1.00 77.19 148 PHE A CA 1
ATOM 1144 C C . PHE A 1 148 ? 29.513 17.564 -37.218 1.00 77.19 148 PHE A C 1
ATOM 1146 O O . PHE A 1 148 ? 29.549 18.209 -38.261 1.00 77.19 148 PHE A O 1
ATOM 1153 N N . GLY A 1 149 ? 28.739 17.920 -36.189 1.00 77.75 149 GLY A N 1
ATOM 1154 C CA . GLY A 1 149 ? 27.948 19.151 -36.131 1.00 77.75 149 GLY A CA 1
ATOM 1155 C C . GLY A 1 149 ? 28.737 20.387 -35.682 1.00 77.75 149 GLY A C 1
ATOM 1156 O O . GLY A 1 149 ? 28.184 21.485 -35.677 1.00 77.75 149 GLY A O 1
ATOM 1157 N N . GLN A 1 150 ? 30.008 20.233 -35.295 1.00 81.81 150 GLN A N 1
ATOM 1158 C CA . GLN A 1 150 ? 30.885 21.359 -34.965 1.00 81.81 150 GLN A CA 1
ATOM 1159 C C . GLN A 1 150 ? 31.464 21.995 -36.236 1.00 81.81 150 GLN A C 1
ATOM 1161 O O . GLN A 1 150 ? 31.772 21.302 -37.203 1.00 81.81 150 GLN A O 1
ATOM 1166 N N . ASN A 1 151 ? 31.677 23.315 -36.215 1.00 72.56 151 ASN A N 1
ATOM 1167 C CA . ASN A 1 151 ? 32.274 24.082 -37.317 1.00 72.56 151 ASN A CA 1
ATOM 1168 C C . ASN A 1 151 ? 33.801 23.866 -37.416 1.00 72.56 151 ASN A C 1
ATOM 1170 O O . ASN A 1 151 ? 34.588 24.797 -37.252 1.00 72.56 151 ASN A O 1
ATOM 1174 N N . ILE A 1 152 ? 34.224 22.617 -37.610 1.00 68.69 152 ILE A N 1
ATOM 1175 C CA . ILE A 1 152 ? 35.625 22.204 -37.739 1.00 68.69 152 ILE A CA 1
ATOM 1176 C C . ILE A 1 152 ? 35.860 21.758 -39.184 1.00 68.69 152 ILE A C 1
ATOM 1178 O O . ILE A 1 152 ? 35.036 21.061 -39.776 1.00 68.69 152 ILE A O 1
ATOM 1182 N N . VAL A 1 153 ? 36.996 22.157 -39.762 1.00 68.50 153 VAL A N 1
ATOM 1183 C CA . VAL A 1 153 ? 37.383 21.753 -41.119 1.00 68.50 153 VAL A CA 1
ATOM 1184 C C . VAL A 1 153 ? 37.655 20.251 -41.130 1.00 68.50 153 VAL A C 1
ATOM 1186 O O . VAL 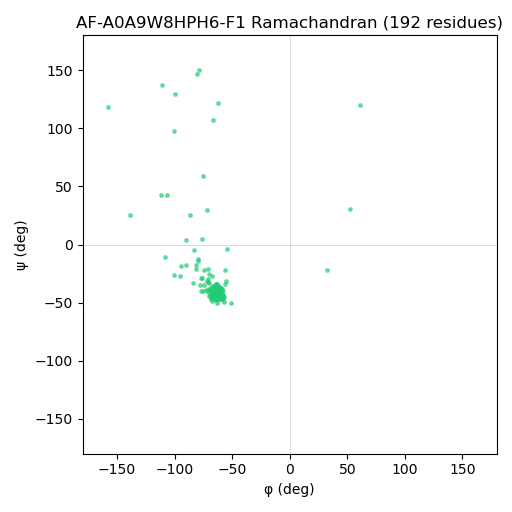A 1 153 ? 38.658 19.778 -40.598 1.00 68.50 153 VAL A O 1
ATOM 1189 N N . VAL A 1 154 ? 36.739 19.492 -41.727 1.00 68.12 154 VAL A N 1
ATOM 1190 C CA . VAL A 1 154 ? 36.923 18.060 -41.971 1.00 68.12 154 VAL A CA 1
ATOM 1191 C C . VAL A 1 154 ? 37.814 17.843 -43.203 1.00 68.12 154 VAL A C 1
ATOM 1193 O O . VAL A 1 154 ? 37.767 18.655 -44.126 1.00 68.12 154 VAL A O 1
ATOM 1196 N N . PRO A 1 155 ? 38.589 16.744 -43.279 1.00 63.22 155 PRO A N 1
ATOM 1197 C CA . PRO A 1 155 ? 39.545 16.496 -44.370 1.00 63.22 155 PRO A CA 1
ATOM 1198 C C . PRO A 1 155 ? 38.941 16.510 -45.784 1.00 63.22 155 PRO A C 1
ATOM 1200 O O . PRO A 1 155 ? 39.654 16.723 -46.755 1.00 63.22 155 PRO A O 1
ATOM 1203 N N . TRP A 1 156 ? 37.628 16.289 -45.902 1.00 61.28 156 TRP A N 1
ATOM 1204 C CA . TRP A 1 156 ? 36.877 16.309 -47.165 1.00 61.28 156 TRP A CA 1
ATOM 1205 C C . TRP A 1 156 ? 36.302 17.689 -47.526 1.00 61.28 156 TRP A C 1
ATOM 1207 O O . TRP A 1 156 ? 35.586 17.807 -48.516 1.00 61.28 156 TRP A O 1
ATOM 1217 N N . ASN A 1 157 ? 36.591 18.721 -46.727 1.00 62.47 157 ASN A N 1
ATOM 1218 C CA . ASN A 1 157 ? 36.109 20.095 -46.884 1.00 62.47 157 ASN A CA 1
ATOM 1219 C C . ASN A 1 157 ? 37.244 21.066 -47.270 1.00 62.47 157 ASN A C 1
ATOM 1221 O O . ASN A 1 157 ? 37.355 22.162 -46.724 1.00 62.47 157 ASN A O 1
ATOM 1225 N N . THR A 1 158 ? 38.128 20.662 -48.184 1.00 59.09 158 THR A N 1
ATOM 1226 C CA . THR A 1 158 ? 39.199 21.530 -48.698 1.00 59.09 158 THR A CA 1
ATOM 1227 C C . THR A 1 158 ? 38.823 22.095 -50.073 1.00 59.09 158 THR A C 1
ATOM 1229 O O . THR A 1 158 ? 39.016 21.432 -51.082 1.00 59.09 158 THR A O 1
ATOM 1232 N N . HIS A 1 159 ? 38.304 23.328 -50.064 1.00 55.25 159 HIS A N 1
ATOM 1233 C CA . HIS A 1 159 ? 38.156 24.301 -51.165 1.00 55.25 159 HIS A CA 1
ATOM 1234 C C . HIS A 1 159 ? 37.292 23.979 -52.419 1.00 55.25 159 HIS A C 1
ATOM 1236 O O . HIS A 1 159 ? 37.544 23.070 -53.199 1.00 55.25 159 HIS A O 1
ATOM 1242 N N . GLU A 1 160 ? 36.284 24.851 -52.584 1.00 59.31 160 GLU A N 1
ATOM 1243 C CA . GLU A 1 160 ? 35.463 25.332 -53.722 1.00 59.31 160 GLU A CA 1
ATOM 1244 C C . GLU A 1 160 ? 35.064 24.480 -54.952 1.00 59.31 160 GLU A C 1
ATOM 1246 O O . GLU A 1 160 ? 34.014 24.793 -55.516 1.00 59.31 160 GLU A O 1
ATOM 1251 N N . GLU A 1 161 ? 35.729 23.392 -55.352 1.00 55.31 161 GLU A N 1
ATOM 1252 C CA . GLU A 1 161 ? 35.358 22.675 -56.603 1.00 55.31 161 GLU A CA 1
ATOM 1253 C C . GLU A 1 161 ? 34.677 21.303 -56.412 1.00 55.31 161 GLU A C 1
ATOM 1255 O O . GLU A 1 161 ? 34.043 20.783 -57.329 1.00 55.31 161 GLU A O 1
ATOM 1260 N N . ASP A 1 162 ? 34.658 20.752 -55.197 1.00 58.75 162 ASP A N 1
ATOM 1261 C CA . ASP A 1 162 ? 34.280 19.351 -54.949 1.00 58.75 162 ASP A CA 1
ATOM 1262 C C . ASP A 1 162 ? 32.890 19.158 -54.292 1.00 58.75 162 ASP A C 1
ATOM 1264 O O . ASP A 1 162 ? 32.685 18.303 -53.423 1.00 58.75 162 ASP A O 1
ATOM 1268 N N . ARG A 1 163 ? 31.869 19.908 -54.741 1.00 59.75 163 ARG A N 1
ATOM 1269 C CA . ARG A 1 163 ? 30.472 19.765 -54.249 1.00 59.75 163 ARG A CA 1
ATOM 1270 C C . ARG A 1 163 ? 29.916 18.340 -54.379 1.00 59.75 163 ARG A C 1
ATOM 1272 O O . ARG A 1 163 ? 29.134 17.905 -53.536 1.00 59.75 163 ARG A O 1
ATOM 1279 N N . GLY A 1 164 ? 30.356 17.596 -55.396 1.00 64.06 164 GLY A N 1
ATOM 1280 C CA . GLY A 1 164 ? 29.999 16.189 -55.586 1.00 64.06 164 GLY A CA 1
ATOM 1281 C C . GLY A 1 164 ? 30.593 15.258 -54.522 1.00 64.06 164 GLY A C 1
ATOM 1282 O O . GLY A 1 164 ? 29.894 14.374 -54.033 1.00 64.06 164 GLY A O 1
ATOM 1283 N N . ARG A 1 165 ? 31.849 15.469 -54.100 1.00 67.44 165 ARG A N 1
ATOM 1284 C CA . ARG A 1 165 ? 32.520 14.615 -53.097 1.00 67.44 165 ARG A CA 1
ATOM 1285 C C . ARG A 1 165 ? 31.971 14.820 -51.687 1.00 67.44 165 ARG A C 1
ATOM 1287 O O . ARG A 1 165 ? 31.897 13.857 -50.927 1.00 67.44 165 ARG A O 1
ATOM 1294 N N . LEU A 1 166 ? 31.512 16.030 -51.370 1.00 68.62 166 LEU A N 1
ATOM 1295 C CA . LEU A 1 166 ? 30.840 16.345 -50.104 1.00 68.62 166 LEU A CA 1
ATOM 1296 C C . LEU A 1 166 ? 29.545 15.533 -49.925 1.00 68.62 166 LEU A C 1
ATOM 1298 O O . LEU A 1 166 ? 29.295 15.003 -48.842 1.00 68.62 166 LEU A O 1
ATOM 1302 N N . ALA A 1 167 ? 28.755 15.366 -50.993 1.00 70.50 167 ALA A N 1
ATOM 1303 C CA . ALA A 1 167 ? 27.535 14.558 -50.956 1.00 70.50 167 ALA A CA 1
ATOM 1304 C C . ALA A 1 167 ? 27.835 13.064 -50.732 1.00 70.50 167 ALA A C 1
ATOM 1306 O O . ALA A 1 167 ? 27.156 12.413 -49.939 1.00 70.50 167 ALA A O 1
ATOM 1307 N N . VAL A 1 168 ? 28.880 12.527 -51.374 1.00 76.75 168 VAL A N 1
ATOM 1308 C CA . VAL A 1 168 ? 29.292 11.123 -51.188 1.00 76.75 168 VAL A CA 1
ATOM 1309 C C . VAL A 1 168 ? 29.842 10.885 -49.778 1.00 76.75 168 VAL A C 1
ATOM 1311 O O . VAL A 1 168 ? 29.506 9.879 -49.157 1.00 76.75 168 VAL A O 1
ATOM 1314 N N . ALA A 1 169 ? 30.631 11.818 -49.235 1.00 76.19 169 ALA A N 1
ATOM 1315 C CA . ALA A 1 169 ? 31.145 11.731 -47.868 1.00 76.19 169 ALA A CA 1
ATOM 1316 C C . ALA A 1 169 ? 30.011 11.782 -46.828 1.00 76.19 169 ALA A C 1
ATOM 1318 O O . ALA A 1 169 ? 29.983 10.971 -45.903 1.00 76.19 169 ALA A O 1
ATOM 1319 N N . TRP A 1 170 ? 29.033 12.674 -47.012 1.00 77.50 170 TRP A N 1
ATOM 1320 C CA . TRP A 1 170 ? 27.859 12.764 -46.141 1.00 77.50 170 TRP A CA 1
ATOM 1321 C C . TRP A 1 170 ? 27.002 11.490 -46.182 1.00 77.50 170 TRP A C 1
ATOM 1323 O O . TRP A 1 170 ? 26.642 10.952 -45.132 1.00 77.50 170 TRP A O 1
ATOM 1333 N N . LEU A 1 171 ? 26.734 10.955 -47.380 1.00 80.88 171 LEU A N 1
ATOM 1334 C CA . LEU A 1 171 ? 26.012 9.689 -47.550 1.00 80.88 171 LEU A CA 1
ATOM 1335 C C . LEU A 1 171 ? 26.778 8.508 -46.938 1.00 80.88 171 LEU A C 1
ATOM 1337 O O . LEU A 1 171 ? 26.161 7.625 -46.345 1.00 80.88 171 LEU A O 1
ATOM 1341 N N . GLY A 1 172 ? 28.111 8.509 -47.023 1.00 84.31 172 GLY A N 1
ATOM 1342 C CA . GLY A 1 172 ? 28.968 7.511 -46.384 1.00 84.31 172 GLY A CA 1
ATOM 1343 C C . GLY A 1 172 ? 28.892 7.552 -44.856 1.00 84.31 172 GLY A C 1
ATOM 1344 O O . GLY A 1 172 ? 28.749 6.507 -44.222 1.00 84.31 172 GLY A O 1
ATOM 1345 N N . ILE A 1 173 ? 28.917 8.747 -44.255 1.00 83.19 173 ILE A N 1
ATOM 1346 C CA . ILE A 1 173 ? 28.785 8.930 -42.799 1.00 83.19 173 ILE A CA 1
ATOM 1347 C C . ILE A 1 173 ? 27.394 8.490 -42.327 1.00 83.19 173 ILE A C 1
ATOM 1349 O O . ILE A 1 173 ? 27.288 7.727 -41.365 1.00 83.19 173 ILE A O 1
ATOM 1353 N N . MET A 1 174 ? 26.333 8.902 -43.028 1.00 82.81 174 MET A N 1
ATOM 1354 C CA . MET A 1 174 ? 24.965 8.480 -42.713 1.00 82.81 174 MET A CA 1
ATOM 1355 C C . MET A 1 174 ? 24.773 6.971 -42.872 1.00 82.81 174 MET A C 1
ATOM 1357 O O . MET A 1 174 ? 24.189 6.339 -41.995 1.00 82.81 174 MET A O 1
ATOM 1361 N N . GLY A 1 175 ? 25.309 6.374 -43.938 1.00 86.62 175 GLY A N 1
ATOM 1362 C CA . GLY A 1 175 ? 25.274 4.928 -44.156 1.00 86.62 175 GLY A CA 1
ATOM 1363 C C . GLY A 1 175 ? 26.031 4.149 -43.078 1.00 86.62 175 GLY A C 1
ATOM 1364 O O . GLY A 1 175 ? 25.531 3.139 -42.587 1.00 86.62 175 GLY A O 1
ATOM 1365 N N . CYS A 1 176 ? 27.194 4.646 -42.648 1.00 85.31 176 CYS A N 1
ATOM 1366 C CA . CYS A 1 176 ? 27.972 4.056 -41.559 1.00 85.31 176 CYS A CA 1
ATOM 1367 C C . CYS A 1 176 ? 27.224 4.132 -40.215 1.00 85.31 176 CYS A C 1
ATOM 1369 O O . CYS A 1 176 ? 27.148 3.138 -39.495 1.00 85.31 176 CYS A O 1
ATOM 1371 N N . LEU A 1 177 ? 26.594 5.270 -39.906 1.00 85.19 177 LEU A N 1
ATOM 1372 C CA . LEU A 1 177 ? 25.771 5.456 -38.704 1.00 85.19 177 LEU A CA 1
ATOM 1373 C C . LEU A 1 177 ? 24.549 4.530 -38.677 1.00 85.19 177 LEU A C 1
ATOM 1375 O O . LEU A 1 177 ? 24.282 3.886 -37.662 1.00 85.19 177 LEU A O 1
ATOM 1379 N N . LEU A 1 178 ? 23.826 4.427 -39.795 1.00 86.19 178 LEU A N 1
ATOM 1380 C CA . LEU A 1 178 ? 22.679 3.524 -39.938 1.00 86.19 178 LEU A CA 1
ATOM 1381 C C . LEU A 1 178 ? 23.101 2.049 -39.876 1.00 86.19 178 LEU A C 1
ATOM 1383 O O . LEU A 1 178 ? 22.419 1.229 -39.257 1.00 86.19 178 LEU A O 1
ATOM 1387 N N . GLY A 1 179 ? 24.249 1.710 -40.466 1.00 88.31 179 GLY A N 1
ATOM 1388 C CA . GLY A 1 179 ? 24.857 0.383 -40.387 1.00 88.31 179 GLY A CA 1
ATOM 1389 C C . GLY A 1 179 ? 25.247 0.007 -38.955 1.00 88.31 179 GLY A C 1
ATOM 1390 O O . GLY A 1 179 ? 24.874 -1.057 -38.469 1.00 88.31 179 GLY A O 1
ATOM 1391 N N . ALA A 1 180 ? 25.920 0.904 -38.234 1.00 85.25 180 ALA A N 1
ATOM 1392 C CA . ALA A 1 180 ? 26.289 0.689 -36.837 1.00 85.25 180 ALA A CA 1
ATOM 1393 C C . ALA A 1 180 ? 25.054 0.561 -35.930 1.00 85.25 180 ALA A C 1
ATOM 1395 O O . ALA A 1 180 ? 25.012 -0.306 -35.058 1.00 85.25 180 ALA A O 1
ATOM 1396 N N . PHE A 1 181 ? 24.020 1.373 -36.164 1.00 85.06 181 PHE A N 1
ATOM 1397 C CA . PHE A 1 181 ? 22.767 1.304 -35.413 1.00 85.06 181 PHE A CA 1
ATOM 1398 C C . PHE A 1 181 ? 22.003 -0.001 -35.662 1.00 85.06 181 PHE A C 1
ATOM 1400 O O . PHE A 1 181 ? 21.546 -0.647 -34.719 1.00 85.06 181 PHE A O 1
ATOM 1407 N N . SER A 1 182 ? 21.899 -0.430 -36.922 1.00 86.56 182 SER A N 1
ATOM 1408 C CA . SER A 1 182 ? 21.256 -1.701 -37.277 1.00 86.56 182 SER A CA 1
ATOM 1409 C C . SER A 1 182 ? 22.029 -2.913 -36.746 1.00 86.56 182 SER A C 1
ATOM 1411 O O . SER A 1 182 ? 21.409 -3.840 -36.223 1.00 86.56 182 SER A O 1
ATOM 1413 N N . LEU A 1 183 ? 23.367 -2.883 -36.774 1.00 86.75 183 LEU A N 1
ATOM 1414 C CA . LEU A 1 183 ? 24.220 -3.897 -36.146 1.00 86.75 183 LEU A CA 1
ATOM 1415 C C . LEU A 1 183 ? 24.009 -3.951 -34.627 1.00 86.75 183 LEU A C 1
ATOM 1417 O O . LEU A 1 183 ? 23.867 -5.034 -34.061 1.00 86.75 183 LEU A O 1
ATOM 1421 N N . ALA A 1 184 ? 23.942 -2.795 -33.965 1.00 83.25 184 ALA A N 1
ATOM 1422 C CA . ALA A 1 184 ? 23.723 -2.717 -32.525 1.00 83.25 184 ALA A CA 1
ATOM 1423 C C . ALA A 1 184 ? 22.322 -3.219 -32.123 1.00 83.25 184 ALA A C 1
ATOM 1425 O O . ALA A 1 184 ? 22.183 -3.911 -31.114 1.00 83.25 184 ALA A O 1
ATOM 1426 N N . LEU A 1 185 ? 21.295 -2.966 -32.944 1.00 83.25 185 LEU A N 1
ATOM 1427 C CA . LEU A 1 185 ? 19.958 -3.546 -32.769 1.00 83.25 185 LEU A CA 1
ATOM 1428 C C . LEU A 1 185 ? 19.952 -5.067 -32.965 1.00 83.25 185 LEU A C 1
ATOM 1430 O O . LEU A 1 185 ? 19.327 -5.781 -32.181 1.00 83.25 185 LEU A O 1
ATOM 1434 N N . LEU A 1 186 ? 20.653 -5.578 -33.981 1.00 85.06 186 LEU A N 1
ATOM 1435 C CA . LEU A 1 186 ? 20.801 -7.017 -34.213 1.00 85.06 186 LEU A CA 1
ATOM 1436 C C . LEU A 1 186 ? 21.513 -7.704 -33.043 1.00 85.06 186 LEU A C 1
ATOM 1438 O O . LEU A 1 186 ? 21.063 -8.757 -32.595 1.00 85.06 186 LEU A O 1
ATOM 1442 N N . LEU A 1 187 ? 22.565 -7.085 -32.502 1.00 83.44 187 LEU A N 1
ATOM 1443 C CA . LEU A 1 187 ? 23.289 -7.581 -31.332 1.00 83.44 187 LEU A CA 1
ATOM 1444 C C . LEU A 1 187 ? 22.410 -7.569 -30.071 1.00 83.44 187 LEU A C 1
ATOM 1446 O O . LEU A 1 187 ? 22.376 -8.555 -29.338 1.00 83.44 187 LEU A O 1
ATOM 1450 N N . ALA A 1 188 ? 21.652 -6.491 -29.841 1.00 80.69 188 ALA A N 1
ATOM 1451 C CA . ALA A 1 188 ? 20.711 -6.393 -28.723 1.00 80.69 188 ALA A CA 1
ATOM 1452 C C . ALA A 1 188 ? 19.614 -7.470 -28.801 1.00 80.69 188 ALA A C 1
ATOM 1454 O O . ALA A 1 188 ? 19.228 -8.050 -27.784 1.00 80.69 188 ALA A O 1
ATOM 1455 N N . ARG A 1 189 ? 19.161 -7.784 -30.021 1.00 81.38 189 ARG A N 1
ATOM 1456 C CA . ARG A 1 189 ? 18.204 -8.861 -30.291 1.00 81.38 189 ARG A CA 1
ATOM 1457 C C . ARG A 1 189 ? 18.830 -10.249 -30.104 1.00 81.38 189 ARG A C 1
ATOM 1459 O O . ARG A 1 189 ? 18.185 -11.136 -29.554 1.00 81.38 189 ARG A O 1
ATOM 1466 N N . TYR A 1 190 ? 20.089 -10.430 -30.509 1.00 81.25 190 TYR A N 1
ATOM 1467 C CA . TYR A 1 190 ? 20.844 -11.677 -30.335 1.00 81.25 190 TYR A CA 1
ATOM 1468 C C . TYR A 1 190 ? 21.116 -11.991 -28.857 1.00 81.25 190 TYR A C 1
ATOM 1470 O O . TYR A 1 190 ? 20.960 -13.129 -28.423 1.00 81.25 190 TYR A O 1
ATOM 1478 N N . LEU A 1 191 ? 21.436 -10.971 -28.058 1.00 79.19 191 LEU A N 1
ATOM 1479 C CA . LEU A 1 191 ? 21.680 -11.100 -26.619 1.00 79.19 191 LEU A CA 1
ATOM 1480 C C . LEU A 1 191 ? 20.393 -11.258 -25.780 1.00 79.19 191 LEU A C 1
ATOM 1482 O O . LEU A 1 191 ? 20.481 -11.304 -24.556 1.00 79.19 191 LEU A O 1
ATOM 1486 N N . ARG A 1 192 ? 19.207 -11.365 -26.407 1.00 69.06 192 ARG A N 1
ATOM 1487 C CA . ARG A 1 192 ? 17.896 -11.511 -25.734 1.00 69.06 192 ARG A CA 1
ATOM 1488 C C . ARG A 1 192 ? 17.618 -10.443 -24.657 1.00 69.06 192 ARG A C 1
ATOM 1490 O O . ARG A 1 192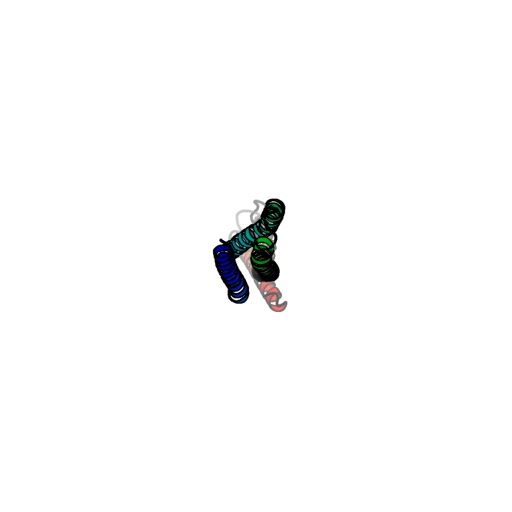 ? 16.916 -10.712 -23.685 1.00 69.06 192 ARG A O 1
ATOM 1497 N N . PHE A 1 193 ? 18.150 -9.227 -24.814 1.00 63.38 193 PHE A N 1
ATOM 1498 C CA . PHE A 1 193 ? 17.805 -8.091 -23.941 1.00 63.38 193 PHE A CA 1
ATOM 1499 C C . PHE A 1 193 ? 16.458 -7.436 -24.311 1.00 63.38 193 PHE A C 1
ATOM 1501 O O . PHE A 1 193 ? 15.919 -6.651 -23.527 1.00 63.38 193 PHE A O 1
ATOM 1508 N N . VAL A 1 194 ? 15.912 -7.786 -25.481 1.00 49.69 194 VAL A N 1
ATOM 1509 C CA . VAL A 1 194 ? 14.585 -7.419 -26.007 1.00 49.69 194 VAL A CA 1
ATOM 1510 C C . VAL A 1 194 ? 13.765 -8.686 -26.193 1.00 49.69 194 VAL A C 1
ATOM 1512 O O . VAL A 1 194 ? 12.598 -8.683 -25.739 1.00 49.69 194 VAL A O 1
#

Secondary structure (DSSP, 8-state):
-HHHHHHHHHHHHHHHHHHHHHHHHS-TTSSHHHHHHHHHHHHHHHHHHHHHSTHHHHHHHHHHHH-TT-HHHHHHHHHHHHHHHHHHHHHHHHHHHHHHHHHHHHHHHHHHHHHHHHHHHHHHHHHHHHHHHHHHHHHHHHHHHHHHTSS---TT--STT-HHHHHHHHHHHHHHHHHHHHHHHHHHHHTT--